Protein AF-A0A7R9VNP4-F1 (afdb_monomer)

Secondary structure (DSSP, 8-state):
-HHHHHHHHHHHHHTT-HHHHHHHT--HHHHHHHHHIIIIIHHHHHHHHHHHTT-TTHHHHHHHHHHHHHHHHHHHHHHHHHHHHHHHHHHHHHH---TTS-----STTHHHHHHHHHHHHHHHHHTS--EEEE------GGGTTGGGGG-PPPSEEEE-HHHHHHTSTTTTTTSPPPPPPPP---GGGGTT---EE-TTT--HHHHHS--GGGTT-EE--SSTTPPPHHHHHHHHHHHHHHHHHHHHHHHHHHHHTT--HHHHHHHHHHHHHHHHHHHHHHHHHHHHHHHHHHHHHHHHHHHHHHHHHHHHHTT--

Organism: NCBI:txid2749911

Foldseek 3Di:
DVVVLVVVVVVCVVQQNLVVCVQVVDQSLVSQVLVCCLQPVVLLVQLLVCLLVLPPPSVVRSVVSNVVSVVVVSVVSVVSVVVVVVVVLLVCLQPPPDPVDPHQDPDPCNVVSSVVSSVVVVVCVVLDWDKDFAADDDDDLVCPVVVVVPDDDTPDIDTDPSNVVCPPPVNVVPDDDDDDDDDDDPPVVSPVDLPECFSSSDHLCCLLVVDPVSVSHHQACDDPRHHDLVSLVSSLVVNVVVLVSQLSNVLSNCVSVVHDPVVSVVVSVVSVVVCVVSNVVSVVVNVVSVVVNVVRVVVVVVVVVVVVVVVVVVVVD

Structure (mmCIF, N/CA/C/O backbone):
data_AF-A0A7R9VNP4-F1
#
_entry.id   AF-A0A7R9VNP4-F1
#
loop_
_atom_site.group_PDB
_atom_site.id
_atom_site.type_symbol
_atom_site.label_atom_id
_atom_site.label_alt_id
_atom_site.label_comp_id
_atom_site.label_asym_id
_atom_site.label_entity_id
_atom_site.label_seq_id
_atom_site.pdbx_PDB_ins_code
_atom_site.Cartn_x
_atom_site.Cartn_y
_atom_site.Cartn_z
_atom_site.occupancy
_atom_site.B_iso_or_equiv
_atom_site.auth_seq_id
_atom_site.auth_comp_id
_atom_site.auth_asym_id
_atom_site.auth_atom_id
_atom_site.pdbx_PDB_model_num
ATOM 1 N N . SER A 1 1 ? 3.357 20.643 -14.796 1.00 71.12 1 SER A N 1
ATOM 2 C CA . SER A 1 1 ? 4.224 19.632 -14.153 1.00 71.12 1 SER A CA 1
ATOM 3 C C . SER A 1 1 ? 3.653 19.169 -12.819 1.00 71.12 1 SER A C 1
ATOM 5 O O . SER A 1 1 ? 3.454 17.974 -12.677 1.00 71.12 1 SER A O 1
ATOM 7 N N . GLY A 1 2 ? 3.301 20.069 -11.887 1.00 79.00 2 GLY A N 1
ATOM 8 C CA . GLY A 1 2 ? 2.788 19.691 -10.555 1.00 79.00 2 GLY A CA 1
ATOM 9 C C . GLY A 1 2 ? 1.613 18.701 -10.561 1.00 79.00 2 GLY A C 1
ATOM 10 O O . GLY A 1 2 ? 1.682 17.680 -9.891 1.00 79.00 2 GLY A O 1
ATOM 11 N N . MET A 1 3 ? 0.581 18.925 -11.387 1.00 86.38 3 MET A N 1
ATOM 12 C CA . MET A 1 3 ? -0.565 17.998 -11.466 1.00 86.38 3 MET A CA 1
ATOM 13 C C . MET A 1 3 ? -0.194 16.591 -11.962 1.00 86.38 3 MET A C 1
ATOM 15 O O . MET A 1 3 ? -0.759 15.614 -11.486 1.00 86.38 3 MET A O 1
ATOM 19 N N . ALA A 1 4 ? 0.776 16.471 -12.875 1.00 82.88 4 ALA A N 1
ATOM 20 C CA . ALA A 1 4 ? 1.245 15.167 -13.344 1.00 82.88 4 ALA A CA 1
ATOM 21 C C . ALA A 1 4 ? 1.994 14.420 -12.232 1.00 82.88 4 ALA A C 1
ATOM 23 O O . ALA A 1 4 ? 1.786 13.229 -12.047 1.00 82.88 4 ALA A O 1
ATOM 24 N N . MET A 1 5 ? 2.796 15.139 -11.442 1.00 90.44 5 MET A N 1
ATOM 25 C CA . MET A 1 5 ? 3.529 14.573 -10.310 1.00 90.44 5 MET A CA 1
ATOM 26 C C . MET A 1 5 ? 2.594 14.056 -9.212 1.00 90.44 5 MET A C 1
ATOM 28 O O . MET A 1 5 ? 2.803 12.964 -8.692 1.00 90.44 5 MET A O 1
ATOM 32 N N . VAL A 1 6 ? 1.534 14.810 -8.899 1.00 93.00 6 VAL A N 1
ATOM 33 C CA . VAL A 1 6 ? 0.485 14.365 -7.967 1.00 93.00 6 VAL A CA 1
ATOM 34 C C . VAL A 1 6 ? -0.241 13.136 -8.518 1.00 93.00 6 VAL A C 1
ATOM 36 O O . VAL A 1 6 ? -0.458 12.180 -7.780 1.00 93.00 6 VAL A O 1
ATOM 39 N N . GLY A 1 7 ? -0.562 13.117 -9.817 1.00 92.56 7 GLY A N 1
ATOM 40 C CA . GLY A 1 7 ? -1.159 11.949 -10.471 1.00 92.56 7 GLY A CA 1
ATOM 41 C C . GLY A 1 7 ? -0.287 10.695 -10.352 1.00 92.56 7 GLY A C 1
ATOM 42 O O . GLY A 1 7 ? -0.780 9.645 -9.948 1.00 92.56 7 GLY A O 1
ATOM 43 N N . SER A 1 8 ? 1.016 10.818 -10.620 1.00 90.31 8 SER A N 1
ATOM 44 C CA . SER A 1 8 ? 1.975 9.716 -10.470 1.00 90.31 8 SER A CA 1
ATOM 45 C C . SER A 1 8 ? 2.123 9.258 -9.020 1.00 90.31 8 SER A C 1
ATOM 47 O O . SER A 1 8 ? 2.206 8.061 -8.774 1.00 90.31 8 SER A O 1
ATOM 49 N N . PHE A 1 9 ? 2.114 10.183 -8.058 1.00 94.31 9 PHE A N 1
ATOM 50 C CA . PHE A 1 9 ? 2.162 9.858 -6.632 1.00 94.31 9 PHE A CA 1
ATOM 51 C C . PHE A 1 9 ? 0.947 9.038 -6.181 1.00 94.31 9 PHE A C 1
ATOM 53 O O . PHE A 1 9 ? 1.076 8.028 -5.487 1.00 94.31 9 PHE A O 1
ATOM 60 N N . VAL A 1 10 ? -0.243 9.464 -6.603 1.00 92.81 10 VAL A N 1
ATOM 61 C CA . VAL A 1 10 ? -1.498 8.773 -6.302 1.00 92.81 10 VAL A CA 1
ATOM 62 C C . VAL A 1 10 ? -1.525 7.394 -6.970 1.00 92.81 10 VAL A C 1
ATOM 64 O O . VAL A 1 10 ? -1.872 6.406 -6.323 1.00 92.81 10 VAL A O 1
ATOM 67 N N . ALA A 1 11 ? -1.096 7.305 -8.232 1.00 88.19 11 ALA A N 1
ATOM 68 C CA . ALA A 1 11 ? -0.971 6.032 -8.933 1.00 88.19 11 ALA A CA 1
ATOM 69 C C . ALA A 1 11 ? 0.021 5.093 -8.229 1.00 88.19 11 ALA A C 1
ATOM 71 O O . ALA A 1 11 ? -0.320 3.940 -7.983 1.00 88.19 11 ALA A O 1
ATOM 72 N N . ASP A 1 12 ? 1.207 5.570 -7.848 1.00 90.38 12 ASP A N 1
ATOM 73 C CA . ASP A 1 12 ? 2.205 4.771 -7.126 1.00 90.38 12 ASP A CA 1
ATOM 74 C C . ASP A 1 12 ? 1.656 4.258 -5.786 1.00 90.38 12 ASP A C 1
ATOM 76 O O . ASP A 1 12 ? 1.786 3.075 -5.470 1.00 90.38 12 ASP A O 1
ATOM 80 N N . THR A 1 13 ? 0.948 5.116 -5.048 1.00 90.31 13 THR A N 1
ATOM 81 C CA . THR A 1 13 ? 0.298 4.755 -3.780 1.00 90.31 13 THR A CA 1
ATOM 82 C C . THR A 1 13 ? -0.726 3.631 -3.964 1.00 90.31 13 THR A C 1
ATOM 84 O O . THR A 1 13 ? -0.688 2.643 -3.232 1.00 90.31 13 THR A O 1
ATOM 87 N N . TRP A 1 14 ? -1.581 3.701 -4.991 1.00 83.75 14 TRP A N 1
ATOM 88 C CA . TRP A 1 14 ? -2.550 2.631 -5.279 1.00 83.75 14 TRP A CA 1
ATOM 89 C C . TRP A 1 14 ? -1.911 1.310 -5.724 1.00 83.75 14 TRP A C 1
ATOM 91 O O . TRP A 1 14 ? -2.469 0.235 -5.481 1.00 83.75 14 TRP A O 1
ATOM 101 N N . HIS A 1 15 ? -0.734 1.364 -6.347 1.00 82.25 15 HIS A N 1
ATOM 102 C CA . HIS A 1 15 ? -0.023 0.176 -6.822 1.00 82.25 15 HIS A CA 1
ATOM 103 C C . HIS A 1 15 ? 0.971 -0.396 -5.796 1.00 82.25 15 HIS A C 1
ATOM 105 O O . HIS A 1 15 ? 1.731 -1.306 -6.128 1.00 82.25 15 HIS A O 1
ATOM 111 N N . GLY A 1 16 ? 0.920 0.055 -4.537 1.00 84.19 16 GLY A N 1
ATOM 112 C CA . GLY A 1 16 ? 1.747 -0.478 -3.452 1.00 84.19 16 GLY A CA 1
ATOM 113 C C . GLY A 1 16 ? 3.146 0.129 -3.393 1.00 84.19 16 GLY A C 1
ATOM 114 O O . GLY A 1 16 ? 4.097 -0.542 -2.997 1.00 84.19 16 GLY A O 1
ATOM 115 N N . HIS A 1 17 ? 3.297 1.391 -3.790 1.00 91.12 17 HIS A N 1
ATOM 116 C CA . HIS A 1 17 ? 4.537 2.152 -3.639 1.00 91.12 17 HIS A CA 1
ATOM 117 C C . HIS A 1 17 ? 5.739 1.541 -4.374 1.00 91.12 17 HIS A C 1
ATOM 119 O O . HIS A 1 17 ? 6.829 1.400 -3.807 1.00 91.12 17 HIS A O 1
ATOM 125 N N . ILE A 1 18 ? 5.535 1.130 -5.628 1.00 88.44 18 ILE A N 1
ATOM 126 C CA . ILE A 1 18 ? 6.558 0.477 -6.459 1.00 88.44 18 ILE A CA 1
ATOM 127 C C . ILE A 1 18 ? 7.804 1.362 -6.551 1.00 88.44 18 ILE A C 1
ATOM 129 O O . ILE A 1 18 ? 8.917 0.878 -6.345 1.00 88.44 18 ILE A O 1
ATOM 133 N N . PHE A 1 19 ? 7.616 2.663 -6.769 1.00 88.94 19 PHE A N 1
ATOM 134 C CA . PHE A 1 19 ? 8.709 3.620 -6.885 1.00 88.94 19 PHE A CA 1
ATOM 135 C C . PHE A 1 19 ? 9.571 3.681 -5.616 1.00 88.94 19 PHE A C 1
ATOM 137 O O . PHE A 1 19 ? 10.797 3.597 -5.691 1.00 88.94 19 PHE A O 1
ATOM 144 N N . LEU A 1 20 ? 8.948 3.762 -4.436 1.00 87.81 20 LEU A N 1
ATOM 145 C CA . LEU A 1 20 ? 9.676 3.812 -3.162 1.00 87.81 20 LEU A CA 1
ATOM 146 C C . LEU A 1 20 ? 10.445 2.522 -2.872 1.00 87.81 20 LEU A C 1
ATOM 148 O O . LEU A 1 20 ? 11.551 2.573 -2.330 1.00 87.81 20 LEU A O 1
ATOM 152 N N . ARG A 1 21 ? 9.883 1.369 -3.253 1.00 90.25 21 ARG A N 1
ATOM 153 C CA . ARG A 1 21 ? 10.567 0.073 -3.136 1.00 90.25 21 ARG A CA 1
ATOM 154 C C . ARG A 1 21 ? 11.825 0.044 -4.004 1.00 90.25 21 ARG A C 1
ATOM 156 O O . ARG A 1 21 ? 12.873 -0.375 -3.516 1.00 90.25 21 ARG A O 1
ATOM 163 N N . THR A 1 22 ? 11.738 0.533 -5.242 1.00 87.56 22 THR A N 1
ATOM 164 C CA . THR A 1 22 ? 12.883 0.612 -6.160 1.00 87.56 22 THR A CA 1
ATOM 165 C C . THR A 1 22 ? 13.938 1.609 -5.680 1.00 87.56 22 THR A C 1
ATOM 167 O O . THR A 1 22 ? 15.121 1.287 -5.720 1.00 87.56 22 THR A O 1
ATOM 170 N N . PHE A 1 23 ? 13.532 2.780 -5.174 1.00 87.94 23 PHE A N 1
ATOM 171 C CA . PHE A 1 23 ? 14.469 3.809 -4.708 1.00 87.94 23 PHE A CA 1
ATOM 172 C C . PHE A 1 23 ? 15.254 3.384 -3.465 1.00 87.94 23 PHE A C 1
ATOM 174 O O . PHE A 1 23 ? 16.478 3.473 -3.435 1.00 87.94 23 PHE A O 1
ATOM 181 N N . GLY A 1 24 ? 14.550 2.930 -2.426 1.00 87.06 24 GLY A N 1
ATOM 182 C CA . GLY A 1 24 ? 15.182 2.589 -1.152 1.00 87.06 24 GLY A CA 1
ATOM 183 C C . GLY A 1 24 ? 15.828 1.204 -1.132 1.00 87.06 24 GLY A C 1
ATOM 184 O O . GLY A 1 24 ? 16.507 0.873 -0.161 1.00 87.06 24 GLY A O 1
ATOM 185 N N . ASN A 1 25 ? 15.572 0.369 -2.148 1.00 91.75 25 ASN A N 1
ATOM 186 C CA . ASN A 1 25 ? 15.767 -1.082 -2.078 1.00 91.75 25 ASN A CA 1
ATOM 187 C C . ASN A 1 25 ? 15.150 -1.672 -0.790 1.00 91.75 25 ASN A C 1
ATOM 189 O O . ASN A 1 25 ? 15.697 -2.566 -0.139 1.00 91.75 25 ASN A O 1
ATOM 193 N N . TRP A 1 26 ? 14.026 -1.094 -0.356 1.00 92.62 26 TRP A N 1
ATOM 194 C CA . TRP A 1 26 ? 13.355 -1.486 0.875 1.00 92.62 26 TRP A CA 1
ATOM 195 C C . TRP A 1 26 ? 12.494 -2.714 0.627 1.00 92.62 26 TRP A C 1
ATOM 197 O O . TRP A 1 26 ? 11.867 -2.863 -0.422 1.00 92.62 26 TRP A O 1
ATOM 207 N N . SER A 1 27 ? 12.420 -3.593 1.629 1.00 92.94 27 SER A N 1
ATOM 208 C CA . SER A 1 27 ? 11.503 -4.726 1.543 1.00 92.94 27 SER A CA 1
ATOM 209 C C . SER A 1 27 ? 10.057 -4.219 1.393 1.00 92.94 27 SER A C 1
ATOM 211 O O . SER A 1 27 ? 9.685 -3.277 2.100 1.00 92.94 27 SER A O 1
ATOM 213 N N . PRO A 1 28 ? 9.213 -4.864 0.563 1.00 91.69 28 PRO A N 1
ATOM 214 C CA . PRO A 1 28 ? 7.810 -4.480 0.382 1.00 91.69 28 PRO A CA 1
ATOM 215 C C . PRO A 1 28 ? 7.047 -4.311 1.699 1.00 91.69 28 PRO A C 1
ATOM 217 O O . PRO A 1 28 ? 6.218 -3.424 1.838 1.00 91.69 28 PRO A O 1
ATOM 220 N N . ILE A 1 29 ? 7.370 -5.146 2.690 1.00 94.12 29 ILE A N 1
ATOM 221 C CA . ILE A 1 29 ? 6.767 -5.113 4.024 1.00 94.12 29 ILE A CA 1
ATOM 222 C C . ILE A 1 29 ? 7.047 -3.774 4.715 1.00 94.12 29 ILE A C 1
ATOM 224 O O . ILE A 1 29 ? 6.121 -3.155 5.228 1.00 94.12 29 ILE A O 1
ATOM 228 N N . ILE A 1 30 ? 8.305 -3.321 4.722 1.00 94.88 30 ILE A N 1
ATOM 229 C CA . ILE A 1 30 ? 8.701 -2.072 5.389 1.00 94.88 30 ILE A CA 1
ATOM 230 C C . ILE A 1 30 ? 8.005 -0.882 4.731 1.00 94.88 30 ILE A C 1
ATOM 232 O O . ILE A 1 30 ? 7.419 -0.068 5.439 1.00 94.88 30 ILE A O 1
ATOM 236 N N . THR A 1 31 ? 8.023 -0.808 3.398 1.00 94.31 31 THR A N 1
ATOM 237 C CA . THR A 1 31 ? 7.395 0.298 2.663 1.00 94.31 31 THR A CA 1
ATOM 238 C C . THR A 1 31 ? 5.903 0.391 2.974 1.00 94.31 31 THR A C 1
ATOM 240 O O . THR A 1 31 ? 5.417 1.465 3.307 1.00 94.31 31 THR A O 1
ATOM 243 N N . GLU A 1 32 ? 5.191 -0.737 2.962 1.00 93.25 32 GLU A N 1
ATOM 244 C CA . GLU A 1 32 ? 3.759 -0.770 3.271 1.00 93.25 32 GLU A CA 1
ATOM 245 C C . GLU A 1 32 ? 3.455 -0.381 4.724 1.00 93.25 32 GLU A C 1
ATOM 247 O O . GLU A 1 32 ? 2.485 0.332 4.973 1.00 93.25 32 GLU A O 1
ATOM 252 N N . TRP A 1 33 ? 4.278 -0.798 5.695 1.00 95.56 33 TRP A N 1
ATOM 253 C CA . TRP A 1 33 ? 4.108 -0.370 7.090 1.00 95.56 33 TRP A CA 1
ATOM 254 C C . TRP A 1 33 ? 4.378 1.116 7.282 1.00 95.56 33 TRP A C 1
ATOM 256 O O . TRP A 1 33 ? 3.644 1.760 8.026 1.00 95.56 33 TRP A O 1
ATOM 266 N N . ILE A 1 34 ? 5.398 1.666 6.620 1.00 95.25 34 ILE A N 1
ATOM 267 C CA . ILE A 1 34 ? 5.667 3.107 6.652 1.00 95.25 34 ILE A CA 1
ATOM 268 C C . ILE A 1 34 ? 4.464 3.856 6.079 1.00 95.25 34 ILE A C 1
ATOM 270 O O . ILE A 1 34 ? 3.950 4.752 6.744 1.00 95.25 34 ILE A O 1
ATOM 274 N N . SER A 1 35 ? 3.958 3.452 4.913 1.00 93.94 35 SER A N 1
ATOM 275 C CA . SER A 1 35 ? 2.772 4.068 4.311 1.00 93.94 35 SER A CA 1
ATOM 276 C C . SER A 1 35 ? 1.538 3.946 5.204 1.00 93.94 35 SER A C 1
ATOM 278 O O . SER A 1 35 ? 0.844 4.935 5.430 1.00 93.94 35 SER A O 1
ATOM 280 N N . PHE A 1 36 ? 1.289 2.768 5.787 1.00 94.56 36 PHE A N 1
ATOM 281 C CA . PHE A 1 36 ? 0.199 2.565 6.744 1.00 94.56 36 PHE A CA 1
ATOM 282 C C . PHE A 1 36 ? 0.327 3.498 7.955 1.00 94.56 36 PHE A C 1
ATOM 284 O O . PHE A 1 36 ? -0.647 4.143 8.346 1.00 94.56 36 PHE A O 1
ATOM 291 N N . LEU A 1 37 ? 1.520 3.597 8.545 1.00 95.56 37 LEU A N 1
ATOM 292 C CA . LEU A 1 37 ? 1.771 4.460 9.698 1.00 95.56 37 LEU A CA 1
ATOM 293 C C . LEU A 1 37 ? 1.597 5.937 9.346 1.00 95.56 37 LEU A C 1
ATOM 295 O O . LEU A 1 37 ? 0.961 6.659 10.105 1.00 95.56 37 LEU A O 1
ATOM 299 N N . VAL A 1 38 ? 2.120 6.382 8.207 1.00 95.94 38 VAL A N 1
ATOM 300 C CA . VAL A 1 38 ? 2.047 7.783 7.776 1.00 95.94 38 VAL A CA 1
ATOM 301 C C . VAL A 1 38 ? 0.613 8.177 7.424 1.00 95.94 38 VAL A C 1
ATOM 303 O O . VAL A 1 38 ? 0.136 9.197 7.912 1.00 95.94 38 VAL A O 1
ATOM 306 N N . TYR A 1 39 ? -0.096 7.376 6.625 1.00 94.56 39 TYR A N 1
ATOM 307 C CA . TYR A 1 39 ? -1.422 7.750 6.122 1.00 94.56 39 TYR A CA 1
ATOM 308 C C . TYR A 1 39 ? -2.565 7.486 7.096 1.00 94.56 39 TYR A C 1
ATOM 310 O O . TYR A 1 39 ? -3.570 8.195 7.060 1.00 94.56 39 TYR A O 1
ATOM 318 N N . ILE A 1 40 ? -2.446 6.453 7.932 1.00 94.75 40 ILE A N 1
ATOM 319 C CA . ILE A 1 40 ? -3.547 5.977 8.778 1.00 94.75 40 ILE A CA 1
ATOM 320 C C . ILE A 1 40 ? -3.130 5.963 10.248 1.00 94.75 40 ILE A C 1
ATOM 322 O O . ILE A 1 40 ? -3.832 6.522 11.085 1.00 94.75 40 ILE A O 1
ATOM 326 N N . GLY A 1 41 ? -1.985 5.359 10.573 1.00 95.62 41 GLY A N 1
ATOM 327 C CA . GLY A 1 41 ? -1.554 5.136 11.954 1.00 95.62 41 GLY A CA 1
ATOM 328 C C . GLY A 1 41 ? -1.401 6.421 12.770 1.00 95.62 41 GLY A C 1
ATOM 329 O O . GLY A 1 41 ? -2.097 6.592 13.768 1.00 95.62 41 GLY A O 1
ATOM 330 N N . ILE A 1 42 ? -0.516 7.327 12.348 1.00 97.38 42 ILE A N 1
ATOM 331 C CA . ILE A 1 42 ? -0.230 8.594 13.037 1.00 97.38 42 ILE A CA 1
ATOM 332 C C . ILE A 1 42 ? -1.501 9.454 13.138 1.00 97.38 42 ILE A C 1
ATOM 334 O O . ILE A 1 42 ? -1.843 9.840 14.255 1.00 97.38 42 ILE A O 1
ATOM 338 N N . PRO A 1 43 ? -2.260 9.705 12.052 1.00 97.81 43 PRO A N 1
ATOM 339 C CA . PRO A 1 43 ? -3.477 10.510 12.136 1.00 97.81 43 PRO A CA 1
ATOM 340 C C . PRO A 1 43 ? -4.549 9.920 13.057 1.00 97.81 43 PRO A C 1
ATOM 342 O O . PRO A 1 43 ? -5.142 10.657 13.847 1.00 97.81 43 PRO A O 1
ATOM 345 N N . LEU A 1 44 ? -4.772 8.599 13.018 1.00 97.19 44 LEU A N 1
ATOM 346 C CA . LEU A 1 44 ? -5.727 7.946 13.919 1.00 97.19 44 LEU A CA 1
ATOM 347 C C . LEU A 1 44 ? -5.256 7.965 15.374 1.00 97.19 44 LEU A C 1
ATOM 349 O O . LEU A 1 44 ? -6.073 8.177 16.265 1.00 97.19 44 LEU A O 1
ATOM 353 N N . LEU A 1 45 ? -3.963 7.775 15.639 1.00 97.56 45 LEU A N 1
ATOM 354 C CA . LEU A 1 45 ? -3.425 7.879 16.997 1.00 97.56 45 LEU A CA 1
ATOM 355 C C . LEU A 1 45 ? -3.577 9.299 17.546 1.00 97.56 45 LEU A C 1
ATOM 357 O O . LEU A 1 45 ? -4.029 9.460 18.679 1.00 97.56 45 LEU A O 1
ATOM 361 N N . THR A 1 46 ? -3.283 10.323 16.744 1.00 98.06 46 THR A N 1
ATOM 362 C CA . THR A 1 46 ? -3.523 11.721 17.123 1.00 98.06 46 THR A CA 1
ATOM 363 C C . THR A 1 46 ? -5.004 11.974 17.399 1.00 98.06 46 THR A C 1
ATOM 365 O O . THR A 1 46 ? -5.336 12.590 18.413 1.00 98.06 46 THR A O 1
ATOM 368 N N . MET A 1 47 ? -5.907 11.441 16.572 1.00 98.19 47 MET A N 1
ATOM 369 C CA . MET A 1 47 ? -7.351 11.513 16.815 1.00 98.19 47 MET A CA 1
ATOM 370 C C . MET A 1 47 ? -7.746 10.862 18.146 1.00 98.19 47 MET A C 1
ATOM 372 O O . MET A 1 47 ? -8.462 11.462 18.941 1.00 98.19 47 MET A O 1
ATOM 376 N N . VAL A 1 48 ? -7.241 9.664 18.438 1.00 98.31 48 VAL A N 1
ATOM 377 C CA . VAL A 1 48 ? -7.516 8.966 19.703 1.00 98.31 48 VAL A CA 1
ATOM 378 C C . VAL A 1 48 ? -7.008 9.765 20.906 1.00 98.31 48 VAL A C 1
ATOM 380 O O . VAL A 1 48 ? -7.744 9.950 21.875 1.00 98.31 48 VAL A O 1
ATOM 383 N N . ILE A 1 49 ? -5.772 10.268 20.845 1.00 98.31 49 ILE A N 1
ATOM 384 C CA . ILE A 1 49 ? -5.162 11.054 21.927 1.00 98.31 49 ILE A CA 1
ATOM 385 C C . ILE A 1 49 ? -5.956 12.343 22.170 1.00 98.31 49 ILE A C 1
ATOM 387 O O . ILE A 1 49 ? -6.277 12.662 23.313 1.00 98.31 49 ILE A O 1
ATOM 391 N N . THR A 1 50 ? -6.308 13.068 21.107 1.00 98.31 50 THR A N 1
ATOM 392 C CA . THR A 1 50 ? -7.061 14.330 21.210 1.00 98.31 50 THR A CA 1
ATOM 393 C C . THR A 1 50 ? -8.485 14.131 21.731 1.00 98.31 50 THR A C 1
ATOM 395 O O . THR A 1 50 ? -8.949 14.946 22.533 1.00 98.31 50 THR A O 1
ATOM 398 N N . LEU A 1 51 ? -9.151 13.035 21.346 1.00 98.31 51 LEU A N 1
ATOM 399 C CA . LEU A 1 51 ? -10.459 12.647 21.879 1.00 98.31 51 LEU A CA 1
ATOM 400 C C . LEU A 1 51 ? -10.387 12.348 23.382 1.00 98.31 51 LEU A C 1
ATOM 402 O O . LEU A 1 51 ? -11.175 12.897 24.152 1.00 98.31 51 LEU A O 1
ATOM 406 N N . PHE A 1 52 ? -9.413 11.548 23.830 1.00 98.00 52 PHE A N 1
ATOM 407 C CA . PHE A 1 52 ? -9.235 11.269 25.262 1.00 98.00 52 PHE A CA 1
ATOM 408 C C . PHE A 1 52 ? -8.824 12.504 26.070 1.00 98.00 52 PHE A C 1
ATOM 410 O O . PHE A 1 52 ? -9.229 12.642 27.222 1.00 98.00 52 PHE A O 1
ATOM 417 N N . ALA A 1 53 ? -8.079 13.428 25.462 1.00 98.06 53 ALA A N 1
ATOM 418 C CA . ALA A 1 53 ? -7.725 14.710 26.063 1.00 98.06 53 ALA A CA 1
ATOM 419 C C . ALA A 1 53 ? -8.897 15.713 26.117 1.00 98.06 53 ALA A C 1
ATOM 421 O O . ALA A 1 53 ? -8.707 16.832 26.589 1.00 98.06 53 ALA A O 1
ATOM 422 N N . LYS A 1 54 ? -10.095 15.337 25.636 1.00 97.81 54 LYS A N 1
ATOM 423 C CA . LYS A 1 54 ? -11.291 16.195 25.582 1.00 97.81 54 LYS A CA 1
ATOM 424 C C . LYS A 1 54 ? -11.061 17.530 24.860 1.00 97.81 54 LYS A C 1
ATOM 426 O O . LYS A 1 54 ? -11.659 18.547 25.203 1.00 97.81 54 LYS A O 1
ATOM 431 N N . ILE A 1 55 ? -10.209 17.540 23.833 1.00 98.00 55 ILE A N 1
ATOM 432 C CA . ILE A 1 55 ? -9.962 18.748 23.037 1.00 98.00 55 ILE A CA 1
ATOM 433 C C . ILE A 1 55 ? -11.205 19.020 22.166 1.00 98.00 55 ILE A C 1
ATOM 435 O O . ILE A 1 55 ? -11.652 18.110 21.465 1.00 98.00 55 ILE A O 1
ATOM 439 N N . PRO A 1 56 ? -11.785 20.237 22.169 1.00 97.69 56 PRO A N 1
ATOM 440 C CA . PRO A 1 56 ? -13.002 20.530 21.404 1.00 97.69 56 PRO A CA 1
ATOM 441 C C . PRO A 1 56 ? -12.771 20.469 19.885 1.00 97.69 56 PRO A C 1
ATOM 443 O O . PRO A 1 56 ? -13.621 19.985 19.144 1.00 97.69 56 PRO A O 1
ATOM 446 N N . ASN A 1 57 ? -11.580 20.867 19.430 1.00 97.56 57 ASN A N 1
ATOM 447 C CA . ASN A 1 57 ? -11.197 20.916 18.014 1.00 97.56 57 ASN A CA 1
ATOM 448 C C . ASN A 1 57 ? -10.364 19.688 17.593 1.00 97.56 57 ASN A C 1
ATOM 450 O O . ASN A 1 57 ? -9.424 19.796 16.805 1.00 97.56 57 ASN A O 1
ATOM 454 N N . TRP A 1 58 ? -10.666 18.506 18.145 1.00 97.75 58 TRP A N 1
ATOM 455 C CA . TRP A 1 58 ? -9.924 17.266 17.862 1.00 97.75 58 TRP A CA 1
ATOM 456 C C . TRP A 1 58 ? -9.886 16.926 16.362 1.00 97.75 58 TRP A C 1
ATOM 458 O O . TRP A 1 58 ? -8.872 16.439 15.858 1.00 97.75 58 TRP A O 1
ATOM 468 N N . TRP A 1 59 ? -10.973 17.207 15.637 1.00 97.50 59 TRP A N 1
ATOM 469 C CA . TRP A 1 59 ? -11.110 16.904 14.212 1.00 97.50 59 TRP A CA 1
ATOM 470 C C . TRP A 1 59 ? -10.166 17.761 13.366 1.00 97.50 59 TRP A C 1
ATOM 472 O O . TRP A 1 59 ? -9.519 17.241 12.461 1.00 97.50 59 TRP A O 1
ATOM 482 N N . GLU A 1 60 ? -10.025 19.044 13.703 1.00 98.19 60 GLU A N 1
ATOM 483 C CA . GLU A 1 60 ? -9.136 19.982 13.018 1.00 98.19 60 GLU A CA 1
ATOM 484 C C . GLU A 1 60 ? -7.676 19.552 13.188 1.00 98.19 60 GLU A C 1
ATOM 486 O O . GLU A 1 60 ? -6.952 19.426 12.202 1.00 98.19 60 GLU A O 1
ATOM 491 N N . LEU A 1 61 ? -7.261 19.225 14.420 1.00 97.69 61 LEU A N 1
ATOM 492 C CA . LEU A 1 61 ? -5.891 18.779 14.689 1.00 97.69 61 LEU A CA 1
ATOM 493 C C . LEU A 1 61 ? -5.569 17.443 14.003 1.00 97.69 61 LEU A C 1
ATOM 495 O O . LEU A 1 61 ? -4.463 17.250 13.489 1.00 97.69 61 LEU A O 1
ATOM 499 N N . SER A 1 62 ? -6.539 16.528 13.968 1.00 96.75 62 SER A N 1
ATOM 500 C CA . SER A 1 62 ? -6.393 15.227 13.305 1.00 96.75 62 SER A CA 1
ATOM 501 C C . SER A 1 62 ? -6.285 15.378 11.787 1.00 96.75 62 SER A C 1
ATOM 503 O O . SER A 1 62 ? -5.393 14.785 11.180 1.00 96.75 62 SER A O 1
ATOM 505 N N . LEU A 1 63 ? -7.130 16.218 11.175 1.00 97.62 63 LEU A N 1
ATOM 506 C CA . LEU A 1 63 ? -7.063 16.534 9.744 1.00 97.62 63 LEU A CA 1
ATOM 507 C C . LEU A 1 63 ? -5.768 17.259 9.380 1.00 97.62 63 LEU A C 1
ATOM 509 O O . LEU A 1 63 ? -5.155 16.925 8.368 1.00 97.62 63 LEU A O 1
ATOM 513 N N . LEU A 1 64 ? -5.320 18.206 10.208 1.00 98.25 64 LEU A N 1
ATOM 514 C CA . LEU A 1 64 ? -4.058 18.914 9.994 1.00 98.25 64 LEU A CA 1
ATOM 515 C C . LEU A 1 64 ? -2.871 17.946 10.056 1.00 98.25 64 LEU A C 1
ATOM 517 O O . LEU A 1 64 ? -1.978 18.011 9.216 1.00 98.25 64 LEU A O 1
ATOM 521 N N . THR A 1 65 ? -2.888 17.008 11.007 1.00 98.06 65 THR A N 1
ATOM 522 C CA . THR A 1 65 ? -1.860 15.963 11.132 1.00 98.06 65 THR A CA 1
ATOM 523 C C . THR A 1 65 ? -1.879 15.011 9.934 1.00 98.06 65 THR A C 1
ATOM 525 O O . THR A 1 65 ? -0.825 14.689 9.383 1.00 98.06 65 THR A O 1
ATOM 528 N N . TRP A 1 66 ? -3.063 14.586 9.486 1.00 97.88 66 TRP A N 1
ATOM 529 C CA . TRP A 1 66 ? -3.226 13.778 8.274 1.00 97.88 66 TRP A CA 1
ATOM 530 C C . TRP A 1 66 ? -2.693 14.496 7.029 1.00 97.88 66 TRP A C 1
ATOM 532 O O . TRP A 1 66 ? -1.901 13.943 6.268 1.00 97.88 66 TRP A O 1
ATOM 542 N N . PHE A 1 67 ? -3.051 15.766 6.853 1.00 98.00 67 PHE A N 1
ATOM 543 C CA . PHE A 1 67 ? -2.564 16.563 5.734 1.00 98.00 67 PHE A CA 1
ATOM 544 C C . PHE A 1 67 ? -1.043 16.756 5.792 1.00 98.00 67 PHE A C 1
ATOM 546 O O . PHE A 1 67 ? -0.362 16.571 4.786 1.00 98.00 67 PHE A O 1
ATOM 553 N N . ALA A 1 68 ? -0.491 17.069 6.969 1.00 98.12 68 ALA A N 1
ATOM 554 C CA . ALA A 1 68 ? 0.945 17.251 7.157 1.00 98.12 68 ALA A CA 1
ATOM 555 C C . ALA A 1 68 ? 1.737 15.965 6.871 1.00 98.12 68 ALA A C 1
ATOM 557 O O . ALA A 1 68 ? 2.758 16.014 6.188 1.00 98.12 68 ALA A O 1
ATOM 558 N N . THR A 1 69 ? 1.258 14.811 7.341 1.00 97.69 69 THR A N 1
ATOM 559 C CA . THR A 1 69 ? 1.901 13.509 7.086 1.00 97.69 69 THR A CA 1
ATOM 560 C C . THR A 1 69 ? 1.895 13.151 5.598 1.00 97.69 69 THR A C 1
ATOM 562 O O . THR A 1 69 ? 2.940 12.770 5.066 1.00 97.69 69 THR A O 1
ATOM 565 N N . ILE A 1 70 ? 0.776 13.364 4.893 1.00 96.19 70 ILE A N 1
ATOM 566 C CA . ILE A 1 70 ? 0.712 13.196 3.431 1.00 96.19 70 ILE A CA 1
ATOM 567 C C . ILE A 1 70 ? 1.646 14.173 2.720 1.00 96.19 70 ILE A C 1
ATOM 569 O O . ILE A 1 70 ? 2.362 13.763 1.810 1.00 96.19 70 ILE A O 1
ATOM 573 N N . LEU A 1 71 ? 1.668 15.446 3.122 1.00 96.88 71 LEU A N 1
ATOM 574 C CA . LEU A 1 71 ? 2.497 16.469 2.486 1.00 96.88 71 LEU A CA 1
ATOM 575 C C . LEU A 1 71 ? 3.992 16.167 2.640 1.00 96.88 71 LEU A C 1
ATOM 577 O O . LEU A 1 71 ? 4.737 16.298 1.672 1.00 96.88 71 LEU A O 1
ATOM 581 N N . ILE A 1 72 ? 4.428 15.726 3.825 1.00 96.81 72 ILE A N 1
ATOM 582 C CA . ILE A 1 72 ? 5.814 15.303 4.074 1.00 96.81 72 ILE A CA 1
ATOM 583 C C . ILE A 1 72 ? 6.172 14.120 3.172 1.00 96.81 72 ILE A C 1
ATOM 585 O O . ILE A 1 72 ? 7.218 14.125 2.522 1.00 96.81 72 ILE A O 1
ATOM 589 N N . PHE A 1 73 ? 5.291 13.124 3.092 1.00 95.62 73 PHE A N 1
ATOM 590 C CA . PHE A 1 73 ? 5.522 11.938 2.275 1.00 95.62 73 PHE A CA 1
ATOM 591 C C . PHE A 1 73 ? 5.519 12.252 0.772 1.00 95.62 73 PHE A C 1
ATOM 593 O O . PHE A 1 73 ? 6.376 11.764 0.038 1.00 95.62 73 PHE A O 1
ATOM 600 N N . PHE A 1 74 ? 4.617 13.126 0.315 1.00 96.31 74 PHE A N 1
ATOM 601 C CA . PHE A 1 74 ? 4.605 13.646 -1.051 1.00 96.31 74 PHE A CA 1
ATOM 602 C C . PHE A 1 74 ? 5.868 14.457 -1.355 1.00 96.31 74 PHE A C 1
ATOM 604 O O . PHE A 1 74 ? 6.449 14.291 -2.421 1.00 96.31 74 PHE A O 1
ATOM 611 N N . GLY A 1 75 ? 6.329 15.296 -0.423 1.00 96.50 75 GLY A N 1
ATOM 612 C CA . GLY A 1 75 ? 7.574 16.051 -0.562 1.00 96.50 75 GLY A CA 1
ATOM 613 C C . GLY A 1 75 ? 8.792 15.137 -0.697 1.00 96.50 75 GLY A C 1
ATOM 614 O O . GLY A 1 75 ? 9.631 15.363 -1.567 1.00 96.50 75 GLY A O 1
ATOM 615 N N . PHE A 1 76 ? 8.851 14.066 0.100 1.00 95.25 76 PHE A N 1
ATOM 616 C CA . PHE A 1 76 ? 9.882 13.035 -0.018 1.00 95.25 76 PHE A CA 1
ATOM 617 C C . PHE A 1 76 ? 9.821 12.325 -1.377 1.00 95.25 76 PHE A C 1
ATOM 619 O O . PHE A 1 76 ? 10.821 12.289 -2.092 1.00 95.25 76 PHE A O 1
ATOM 626 N N . PHE A 1 77 ? 8.641 11.840 -1.778 1.00 94.12 77 PHE A N 1
ATOM 627 C CA . PHE A 1 77 ? 8.426 11.242 -3.098 1.00 94.12 77 PHE A CA 1
ATOM 628 C C . PHE A 1 77 ? 8.862 12.190 -4.223 1.00 94.12 77 PHE A C 1
ATOM 630 O O . PHE A 1 77 ? 9.578 11.790 -5.139 1.00 94.12 77 PHE A O 1
ATOM 637 N N . ALA A 1 78 ? 8.482 13.464 -4.129 1.00 95.00 78 ALA A N 1
ATOM 638 C CA . ALA A 1 78 ? 8.807 14.467 -5.124 1.00 95.00 78 ALA A CA 1
ATOM 639 C C . ALA A 1 78 ? 10.314 14.725 -5.222 1.00 95.00 78 ALA A C 1
ATOM 641 O O . ALA A 1 78 ? 10.851 14.802 -6.327 1.00 95.00 78 ALA A O 1
ATOM 642 N N . ALA A 1 79 ? 11.005 14.804 -4.084 1.00 94.81 79 ALA A N 1
ATOM 643 C CA . ALA A 1 79 ? 12.456 14.930 -4.043 1.00 94.81 79 ALA A CA 1
ATOM 644 C C . ALA A 1 79 ? 13.148 13.721 -4.694 1.00 94.81 79 ALA A C 1
ATOM 646 O O . ALA A 1 79 ? 14.071 13.907 -5.484 1.00 94.81 79 ALA A O 1
ATOM 647 N N . CYS A 1 80 ? 12.673 12.500 -4.430 1.00 92.38 80 CYS A N 1
ATOM 648 C CA . CYS A 1 80 ? 13.192 11.281 -5.050 1.00 92.38 80 CYS A CA 1
ATOM 649 C C . CYS A 1 80 ? 12.975 11.257 -6.571 1.00 92.38 80 CYS A C 1
ATOM 651 O O . CYS A 1 80 ? 13.898 10.920 -7.311 1.00 92.38 80 CYS A O 1
ATOM 653 N N . VAL A 1 81 ? 11.780 11.624 -7.049 1.00 89.06 81 VAL A N 1
ATOM 654 C CA . VAL A 1 81 ? 11.486 11.695 -8.493 1.00 89.06 81 VAL A CA 1
ATOM 655 C C . VAL A 1 81 ? 12.368 12.742 -9.165 1.00 89.06 81 VAL A C 1
ATOM 657 O O . VAL A 1 81 ? 13.001 12.443 -10.170 1.00 89.06 81 VAL A O 1
ATOM 660 N N . LEU A 1 82 ? 12.481 13.941 -8.583 1.00 90.31 82 LEU A N 1
ATOM 661 C CA . LEU A 1 82 ? 13.354 14.990 -9.114 1.00 90.31 82 LEU A CA 1
ATOM 662 C C . LEU A 1 82 ? 14.820 14.555 -9.136 1.00 90.31 82 LEU A C 1
ATOM 664 O O . LEU A 1 82 ? 15.517 14.833 -10.107 1.00 90.31 82 LEU A O 1
ATOM 668 N N . PHE A 1 83 ? 15.282 13.864 -8.093 1.00 91.12 83 PHE A N 1
ATOM 669 C CA . PHE A 1 83 ? 16.631 13.315 -8.050 1.00 91.12 83 PHE A CA 1
ATOM 670 C C . PHE A 1 83 ? 16.862 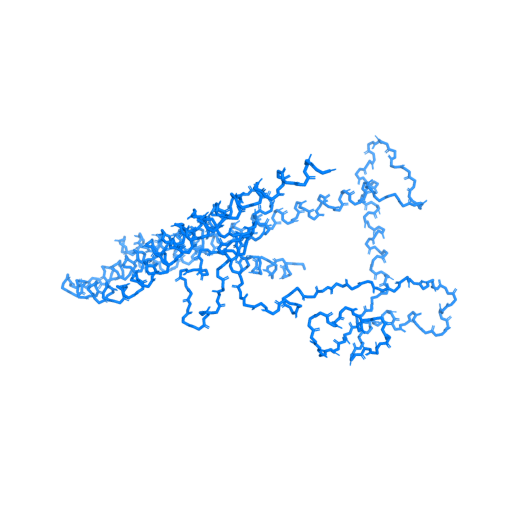12.333 -9.204 1.00 91.12 83 PHE A C 1
ATOM 672 O O . PHE A 1 83 ? 17.826 12.503 -9.944 1.00 91.12 83 PHE A O 1
ATOM 679 N N . TYR A 1 84 ? 15.958 11.371 -9.420 1.00 86.75 84 TYR A N 1
ATOM 680 C CA . TYR A 1 84 ? 16.077 10.424 -10.531 1.00 86.75 84 TYR A CA 1
ATOM 681 C C . TYR A 1 84 ? 15.981 11.077 -11.899 1.00 86.75 84 TYR A C 1
ATOM 683 O O . TYR A 1 84 ? 16.795 10.755 -12.756 1.00 86.75 84 TYR A O 1
ATOM 691 N N . ASP A 1 85 ? 15.032 11.985 -12.111 1.00 81.50 85 ASP A N 1
ATOM 692 C CA . ASP A 1 85 ? 14.880 12.667 -13.395 1.00 81.50 85 ASP A CA 1
ATOM 693 C C . ASP A 1 85 ? 16.145 13.468 -13.725 1.00 81.50 85 ASP A C 1
ATOM 695 O O . ASP A 1 85 ? 16.652 13.401 -14.845 1.00 81.50 85 ASP A O 1
ATOM 699 N N . VAL A 1 86 ? 16.707 14.178 -12.739 1.00 84.50 86 VAL A N 1
ATOM 700 C CA . VAL A 1 86 ? 17.962 14.924 -12.905 1.00 84.50 86 VAL A CA 1
ATOM 701 C C . VAL A 1 86 ? 19.135 13.974 -13.137 1.00 84.50 86 VAL A C 1
ATOM 703 O O . VAL A 1 86 ? 19.901 14.193 -14.074 1.00 84.50 86 VAL A O 1
ATOM 706 N N . SER A 1 87 ? 19.273 12.907 -12.348 1.00 83.31 87 SER A N 1
ATOM 707 C CA . SER A 1 87 ? 20.338 11.911 -12.519 1.00 83.31 87 SER A CA 1
ATOM 708 C C . SER A 1 87 ? 20.251 11.187 -13.862 1.00 83.31 87 SER A C 1
ATOM 710 O O . SER A 1 87 ? 21.276 11.010 -14.511 1.00 83.31 87 SER A O 1
ATOM 712 N N . ALA A 1 88 ? 19.053 10.816 -14.315 1.00 73.62 88 ALA A N 1
ATOM 713 C CA . ALA A 1 88 ? 18.822 10.174 -15.605 1.00 73.62 88 ALA A CA 1
ATOM 714 C C . ALA A 1 88 ? 19.116 11.132 -16.761 1.00 73.62 88 ALA A C 1
ATOM 716 O O . ALA A 1 88 ? 19.765 10.736 -17.726 1.00 73.62 88 ALA A O 1
ATOM 717 N N . CYS A 1 89 ? 18.715 12.404 -16.650 1.00 75.06 89 CYS A N 1
ATOM 718 C CA . CYS A 1 89 ? 19.090 13.422 -17.628 1.00 75.06 89 CYS A CA 1
ATOM 719 C C . CYS A 1 89 ? 20.610 13.607 -17.677 1.00 75.06 89 CYS A C 1
ATOM 721 O O . CYS A 1 89 ? 21.178 13.611 -18.762 1.00 75.06 89 CYS A O 1
ATOM 723 N N . LEU A 1 90 ? 21.283 13.724 -16.528 1.00 77.31 90 LEU A N 1
ATOM 724 C CA . LEU A 1 90 ? 22.743 13.855 -16.476 1.00 77.31 90 LEU A CA 1
ATOM 725 C C . LEU A 1 90 ? 23.437 12.633 -17.083 1.00 77.31 90 LEU A C 1
ATOM 727 O O . LEU A 1 90 ? 24.326 12.798 -17.914 1.00 77.31 90 LEU A O 1
ATOM 731 N N . TYR A 1 91 ? 22.978 11.430 -16.735 1.00 76.12 91 TYR A N 1
ATOM 732 C CA . TYR A 1 91 ? 23.481 10.176 -17.286 1.00 76.12 91 TYR A CA 1
ATOM 733 C C . TYR A 1 91 ? 23.274 10.093 -18.803 1.00 76.12 91 TYR A C 1
ATOM 735 O O . TYR A 1 91 ? 24.190 9.714 -19.527 1.00 76.12 91 TYR A O 1
ATOM 743 N N . LEU A 1 92 ? 22.098 10.482 -19.303 1.00 69.75 92 LEU A N 1
ATOM 744 C CA . LEU A 1 92 ? 21.798 10.496 -20.733 1.00 69.75 92 LEU A CA 1
ATOM 745 C C . LEU A 1 92 ? 22.683 11.506 -21.470 1.00 69.75 92 LEU A C 1
ATOM 747 O O . LEU A 1 92 ? 23.235 11.195 -22.516 1.00 69.75 92 LEU A O 1
ATOM 751 N N . ILE A 1 93 ? 22.885 12.699 -20.913 1.00 70.38 93 ILE A N 1
ATOM 752 C CA . ILE A 1 93 ? 23.755 13.705 -21.535 1.00 70.38 93 ILE A CA 1
ATOM 753 C C . ILE A 1 93 ? 25.228 13.251 -21.523 1.00 70.38 93 ILE A C 1
ATOM 755 O O . ILE A 1 93 ? 25.971 13.598 -22.443 1.00 70.38 93 ILE A O 1
ATOM 759 N N . GLU A 1 94 ? 25.648 12.485 -20.512 1.00 73.06 94 GLU A N 1
ATOM 760 C CA . GLU A 1 94 ? 27.005 11.937 -20.398 1.00 73.06 94 GLU A CA 1
ATOM 761 C C . GLU A 1 94 ? 27.262 10.758 -21.349 1.00 73.06 94 GLU A C 1
ATOM 763 O O . GLU A 1 94 ? 28.336 10.705 -21.937 1.00 73.06 94 GLU A O 1
ATOM 768 N N . ASN A 1 95 ? 26.293 9.854 -21.531 1.00 70.19 95 ASN A N 1
ATOM 769 C CA . ASN A 1 95 ? 26.487 8.589 -22.261 1.00 70.19 95 ASN A CA 1
ATOM 770 C C . ASN A 1 95 ? 25.895 8.568 -23.677 1.00 70.19 95 ASN A C 1
ATOM 772 O O . ASN A 1 95 ? 26.048 7.579 -24.391 1.00 70.19 95 ASN A O 1
ATOM 776 N N . VAL A 1 96 ? 25.184 9.614 -24.101 1.00 68.50 96 VAL A N 1
ATOM 777 C CA . VAL A 1 96 ? 24.762 9.723 -25.498 1.00 68.50 96 VAL A CA 1
ATOM 778 C C . VAL A 1 96 ? 25.993 10.080 -26.335 1.00 68.50 96 VAL A C 1
ATOM 780 O O . VAL A 1 96 ? 26.430 11.234 -26.362 1.00 68.50 96 VAL A O 1
ATOM 783 N N . ASP A 1 97 ? 26.537 9.079 -27.022 1.00 63.00 97 ASP A N 1
ATOM 784 C CA . ASP A 1 97 ? 27.506 9.238 -28.107 1.00 63.00 97 ASP A CA 1
ATOM 785 C C . ASP A 1 97 ? 26.759 9.740 -29.343 1.00 63.00 97 ASP A C 1
ATOM 787 O O . ASP A 1 97 ? 26.314 8.982 -30.203 1.00 63.00 97 ASP A O 1
ATOM 791 N N . ASP A 1 98 ? 26.540 11.050 -29.389 1.00 63.72 98 ASP A N 1
ATOM 792 C CA . ASP A 1 98 ? 25.930 11.687 -30.545 1.00 63.72 98 ASP A CA 1
ATOM 793 C C . ASP A 1 98 ? 27.056 12.120 -31.492 1.00 63.72 98 ASP A C 1
ATOM 795 O O . ASP A 1 98 ? 27.891 12.928 -31.082 1.00 63.72 98 ASP A O 1
ATOM 799 N N . PRO A 1 99 ? 27.102 11.641 -32.747 1.00 62.25 99 PRO A N 1
ATOM 800 C CA . PRO A 1 99 ? 28.137 12.028 -33.705 1.00 62.25 99 PRO A CA 1
ATOM 801 C C . PRO A 1 99 ? 28.194 13.543 -33.968 1.00 62.25 99 PRO A C 1
ATOM 803 O O . PRO A 1 99 ? 29.207 14.037 -34.465 1.00 62.25 99 PRO A O 1
ATOM 806 N N . TYR A 1 100 ? 27.140 14.294 -33.626 1.00 61.00 100 TYR A N 1
ATOM 807 C CA . TYR A 1 100 ? 27.109 15.755 -33.739 1.00 61.00 100 TYR A CA 1
ATOM 808 C C . TYR A 1 100 ? 27.732 16.490 -32.544 1.00 61.00 100 TYR A C 1
ATOM 810 O O . TYR A 1 100 ? 28.091 17.664 -32.667 1.00 61.00 100 TYR A O 1
ATOM 818 N N . PHE A 1 101 ? 27.874 15.829 -31.395 1.00 62.78 101 PHE A N 1
ATOM 819 C CA . PHE A 1 101 ? 28.459 16.410 -30.192 1.00 62.78 101 PHE A CA 1
ATOM 820 C C . PHE A 1 101 ? 29.794 15.716 -29.920 1.00 62.78 101 PHE A C 1
ATOM 822 O O . PHE A 1 101 ? 29.831 14.588 -29.444 1.00 62.78 101 PHE A O 1
ATOM 829 N N . GLY A 1 102 ? 30.899 16.396 -30.240 1.00 66.56 102 GLY A N 1
ATOM 830 C CA . GLY A 1 102 ? 32.247 15.898 -29.952 1.00 66.56 102 GLY A CA 1
ATOM 831 C C . GLY A 1 102 ? 32.444 15.525 -28.470 1.00 66.56 102 GLY A C 1
ATOM 832 O O . GLY A 1 102 ? 31.660 15.955 -27.617 1.00 66.56 102 GLY A O 1
ATOM 833 N N . PRO A 1 103 ? 33.486 14.736 -28.146 1.00 69.25 103 PRO A N 1
ATOM 834 C CA . PRO A 1 103 ? 33.722 14.243 -26.792 1.00 69.25 103 PRO A CA 1
ATOM 835 C C . PRO A 1 103 ? 33.777 15.401 -25.791 1.00 69.25 103 PRO A C 1
ATOM 837 O O . PRO A 1 103 ? 34.395 16.436 -26.045 1.00 69.25 103 PRO A O 1
ATOM 840 N N . VAL A 1 104 ? 33.108 15.233 -24.648 1.00 65.94 104 VAL A N 1
ATOM 841 C CA . VAL A 1 104 ? 33.065 16.252 -23.594 1.00 65.94 104 VAL A CA 1
ATOM 842 C C . VAL A 1 104 ? 34.466 16.386 -22.989 1.00 65.94 104 VAL A C 1
ATOM 844 O O . VAL A 1 104 ? 34.887 15.546 -22.198 1.00 65.94 104 VAL A O 1
ATOM 847 N N . GLU A 1 105 ? 35.199 17.440 -23.362 1.00 69.00 105 GLU A N 1
ATOM 848 C CA . GLU A 1 105 ? 36.488 17.770 -22.747 1.00 69.00 105 GLU A CA 1
ATOM 849 C C . GLU A 1 105 ? 36.321 17.964 -21.229 1.00 69.00 105 GLU A C 1
ATOM 851 O O . GLU A 1 105 ? 35.405 18.642 -20.757 1.00 69.00 105 GLU A O 1
ATOM 856 N N . SER A 1 106 ? 37.222 17.370 -20.444 1.00 65.31 106 SER A N 1
ATOM 857 C CA . SER A 1 106 ? 37.126 17.198 -18.984 1.00 65.31 106 SER A CA 1
ATOM 858 C C . SER A 1 106 ? 37.360 18.474 -18.150 1.00 65.31 106 SER A C 1
ATOM 860 O O . SER A 1 106 ? 37.856 18.400 -17.027 1.00 65.31 106 SER A O 1
ATOM 862 N N . SER A 1 107 ? 37.053 19.653 -18.690 1.00 69.62 107 SER A N 1
ATOM 863 C CA . SER A 1 107 ? 37.365 20.958 -18.092 1.00 69.62 107 SER A CA 1
ATOM 864 C C . SER A 1 107 ? 36.227 21.520 -17.217 1.00 69.62 107 SER A C 1
ATOM 866 O O . SER A 1 107 ? 35.085 21.057 -17.260 1.00 69.62 107 SER A O 1
ATOM 868 N N . ASN A 1 108 ? 36.527 22.578 -16.451 1.00 71.06 108 ASN A N 1
ATOM 869 C CA . ASN A 1 108 ? 35.636 23.330 -15.547 1.00 71.06 108 ASN A CA 1
ATOM 870 C C . ASN A 1 108 ? 34.321 23.838 -16.188 1.00 71.06 108 ASN A C 1
ATOM 872 O O . ASN A 1 108 ? 33.428 24.304 -15.484 1.00 71.06 108 ASN A O 1
ATOM 876 N N . SER A 1 109 ? 34.165 23.732 -17.509 1.00 75.19 109 SER A N 1
ATOM 877 C CA . SER A 1 109 ? 32.940 24.041 -18.256 1.00 75.19 109 SER A CA 1
ATOM 878 C C . SER A 1 109 ? 31.951 22.868 -18.371 1.00 75.19 109 SER A C 1
ATOM 880 O O . SER A 1 109 ? 30.897 23.037 -18.990 1.00 75.19 109 SER A O 1
ATOM 882 N N . ARG A 1 110 ? 32.231 21.705 -17.757 1.00 76.06 110 ARG A N 1
ATOM 883 C CA . ARG A 1 110 ? 31.414 20.479 -17.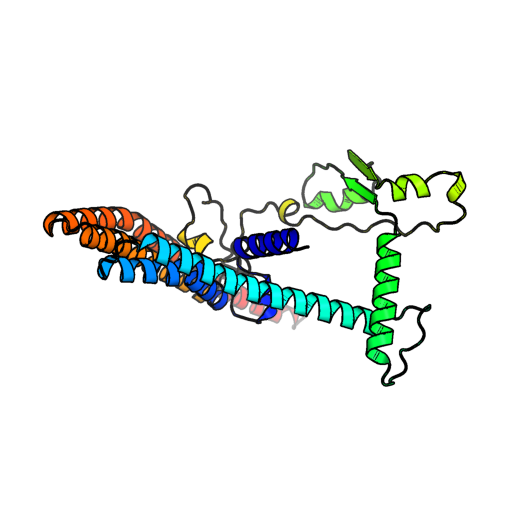870 1.00 76.06 110 ARG A CA 1
ATOM 884 C C . ARG A 1 110 ? 29.926 20.718 -17.600 1.00 76.06 110 ARG A C 1
ATOM 886 O O . ARG A 1 110 ? 29.092 20.347 -18.414 1.00 76.06 110 ARG A O 1
ATOM 893 N N . ILE A 1 111 ? 29.576 21.399 -16.509 1.00 75.50 111 ILE A N 1
ATOM 894 C CA . ILE A 1 111 ? 28.167 21.651 -16.147 1.00 75.50 111 ILE A CA 1
ATOM 895 C C . ILE A 1 111 ? 27.467 22.527 -17.197 1.00 75.50 111 ILE A C 1
ATOM 897 O O . ILE A 1 111 ? 26.333 22.250 -17.583 1.00 75.50 111 ILE A O 1
ATOM 901 N N . LEU A 1 112 ? 28.145 23.563 -17.697 1.00 76.00 112 LEU A N 1
ATOM 902 C CA . LEU A 1 112 ? 27.585 24.478 -18.691 1.00 76.00 112 LEU A CA 1
ATOM 903 C C . LEU A 1 112 ? 27.397 23.784 -20.052 1.00 76.00 112 LEU A C 1
ATOM 905 O O . LEU A 1 112 ? 26.390 24.002 -20.727 1.00 76.00 112 LEU A O 1
ATOM 909 N N . ALA A 1 113 ? 28.337 22.912 -20.431 1.00 76.19 113 ALA A N 1
ATOM 910 C CA . ALA A 1 113 ? 28.233 22.080 -21.627 1.00 76.19 113 ALA A CA 1
ATOM 911 C C . ALA A 1 113 ? 27.049 21.102 -21.532 1.00 76.19 113 ALA A C 1
ATOM 913 O O . ALA A 1 113 ? 26.254 21.015 -22.472 1.00 76.19 113 ALA A O 1
ATOM 914 N N . LEU A 1 114 ? 26.866 20.454 -20.372 1.00 74.62 114 LEU A N 1
ATOM 915 C CA . LEU A 1 114 ? 25.715 19.584 -20.108 1.00 74.62 114 LEU A CA 1
ATOM 916 C C . LEU A 1 114 ? 24.389 20.363 -20.183 1.00 74.62 114 LEU A C 1
ATOM 918 O O . LEU A 1 114 ? 23.453 19.914 -20.844 1.00 74.62 114 LEU A O 1
ATOM 922 N N . MET A 1 115 ? 24.316 21.563 -19.587 1.00 73.62 115 MET A N 1
ATOM 923 C CA . MET A 1 115 ? 23.121 22.418 -19.672 1.00 73.62 115 MET A CA 1
ATOM 924 C C . MET A 1 115 ? 22.797 22.821 -21.114 1.00 73.62 115 MET A C 1
ATOM 926 O O . MET A 1 115 ? 21.641 22.745 -21.532 1.00 73.62 115 MET A O 1
ATOM 930 N N . ARG A 1 116 ? 23.804 23.225 -21.900 1.00 76.94 116 ARG A N 1
ATOM 931 C CA . ARG A 1 116 ? 23.608 23.611 -23.306 1.00 76.94 116 ARG A CA 1
ATOM 932 C C . ARG A 1 116 ? 23.096 22.436 -24.142 1.00 76.94 116 ARG A C 1
ATOM 934 O O . ARG A 1 116 ? 22.182 22.618 -24.945 1.00 76.94 116 ARG A O 1
ATOM 941 N N . ARG A 1 117 ? 23.637 21.234 -23.917 1.00 72.12 117 ARG A N 1
ATOM 942 C CA . ARG A 1 117 ? 23.201 19.999 -24.585 1.00 72.12 117 ARG A CA 1
ATOM 943 C C . ARG A 1 117 ? 21.769 19.612 -24.195 1.00 72.12 117 ARG A C 1
ATOM 945 O O . ARG A 1 117 ? 20.978 19.280 -25.073 1.00 72.12 117 ARG A O 1
ATOM 952 N N . ALA A 1 118 ? 21.395 19.765 -22.923 1.00 69.31 118 ALA A N 1
ATOM 953 C CA . ALA A 1 118 ? 20.023 19.548 -22.451 1.00 69.31 118 ALA A CA 1
ATOM 954 C C . ALA A 1 118 ? 19.005 20.498 -23.111 1.00 69.31 118 ALA A C 1
ATOM 956 O O . ALA A 1 118 ? 17.916 20.076 -23.504 1.00 69.31 118 ALA A O 1
ATOM 957 N N . VAL A 1 119 ? 19.357 21.782 -23.260 1.00 74.56 119 VAL A N 1
ATOM 958 C CA . VAL A 1 119 ? 18.499 22.777 -23.930 1.00 74.56 119 VAL A CA 1
ATOM 959 C C . VAL A 1 119 ? 18.294 22.421 -25.402 1.00 74.56 119 VAL A C 1
ATOM 961 O O . VAL A 1 119 ? 17.163 22.479 -25.883 1.00 74.56 119 VAL A O 1
ATOM 964 N N . LEU A 1 120 ? 19.357 22.007 -26.099 1.00 72.06 120 LEU A N 1
ATOM 965 C CA . LEU A 1 120 ? 19.275 21.585 -27.499 1.00 72.06 120 LEU A CA 1
ATOM 966 C C . LEU A 1 120 ? 18.420 20.322 -27.661 1.00 72.06 120 LEU A C 1
ATOM 968 O O . LEU A 1 120 ? 17.526 20.315 -28.501 1.00 72.06 120 LEU A O 1
ATOM 972 N N . LEU A 1 121 ? 18.604 19.306 -26.812 1.00 66.50 121 LEU A N 1
ATOM 973 C CA . LEU A 1 121 ? 17.768 18.096 -26.818 1.00 66.50 121 LEU A CA 1
ATOM 974 C C . LEU A 1 121 ? 16.285 18.418 -26.596 1.00 66.50 121 LEU A C 1
ATOM 976 O O . LEU A 1 121 ? 15.420 17.893 -27.293 1.00 66.50 121 LEU A O 1
ATOM 980 N N . ARG A 1 122 ? 15.979 19.337 -25.673 1.00 65.94 122 ARG A N 1
ATOM 981 C CA . ARG A 1 122 ? 14.602 19.784 -25.427 1.00 65.94 122 ARG A CA 1
ATOM 982 C C . ARG A 1 122 ? 14.013 20.545 -26.612 1.00 65.94 122 ARG A C 1
ATOM 984 O O . ARG A 1 122 ? 12.824 20.403 -26.883 1.00 65.94 122 ARG A O 1
ATOM 991 N N . GLN A 1 123 ? 14.810 21.362 -27.300 1.00 68.88 123 GLN A N 1
ATOM 992 C CA . GLN A 1 123 ? 14.370 22.027 -28.526 1.00 68.88 123 GLN A CA 1
ATOM 993 C C . GLN A 1 123 ? 14.089 20.996 -29.622 1.00 68.88 123 GLN A C 1
ATOM 995 O O . GLN A 1 123 ? 13.033 21.060 -30.243 1.00 68.88 123 GLN A O 1
ATOM 1000 N N . VAL A 1 124 ? 14.968 20.006 -29.799 1.00 65.75 124 VAL A N 1
ATOM 1001 C CA . VAL A 1 124 ? 14.778 18.920 -30.771 1.00 65.75 124 VAL A CA 1
ATOM 1002 C C . VAL A 1 124 ? 13.497 18.132 -30.483 1.00 65.75 124 VAL A C 1
ATOM 1004 O O . VAL A 1 124 ? 12.695 17.971 -31.395 1.00 65.75 124 VAL A O 1
ATOM 1007 N N . ASP A 1 125 ? 13.238 17.722 -29.234 1.00 58.28 125 ASP A N 1
ATOM 1008 C CA . ASP A 1 125 ? 11.987 17.028 -28.870 1.00 58.28 125 ASP A CA 1
ATOM 1009 C C . ASP A 1 125 ? 10.747 17.924 -29.047 1.00 58.28 125 ASP A C 1
ATOM 1011 O O . ASP A 1 125 ? 9.706 17.472 -29.521 1.00 58.28 125 ASP A O 1
ATOM 1015 N N . HIS A 1 126 ? 10.842 19.216 -28.717 1.00 54.44 126 HIS A N 1
ATOM 1016 C CA . HIS A 1 126 ? 9.716 20.141 -28.864 1.00 54.44 126 HIS A CA 1
ATOM 1017 C C . HIS A 1 126 ? 9.340 20.400 -30.330 1.00 54.44 126 HIS A C 1
ATOM 1019 O O . HIS A 1 126 ? 8.159 20.559 -30.644 1.00 54.44 126 HIS A O 1
ATOM 1025 N N . PHE A 1 127 ? 10.335 20.425 -31.218 1.00 57.62 127 PHE A N 1
ATOM 1026 C CA . PHE A 1 127 ? 10.145 20.573 -32.660 1.00 57.62 127 PHE A CA 1
ATOM 1027 C C . PHE A 1 127 ? 10.055 19.226 -33.390 1.00 57.62 127 PHE A C 1
ATOM 1029 O O . PHE A 1 127 ? 9.940 19.203 -34.613 1.00 57.62 127 PHE A O 1
ATOM 1036 N N . ALA A 1 128 ? 10.063 18.100 -32.675 1.00 50.97 128 ALA A N 1
ATOM 1037 C CA . ALA A 1 128 ? 9.829 16.796 -33.273 1.00 50.97 128 ALA A CA 1
ATOM 1038 C C . ALA A 1 128 ? 8.326 16.578 -33.521 1.00 50.97 128 ALA A C 1
ATOM 1040 O O . ALA A 1 128 ? 7.465 16.857 -32.681 1.00 50.97 128 ALA A O 1
ATOM 1041 N N . GLY A 1 129 ? 7.985 16.044 -34.696 1.00 46.22 129 GLY A N 1
ATOM 1042 C CA . GLY A 1 129 ? 6.623 15.606 -34.990 1.00 46.22 129 GLY A CA 1
ATOM 1043 C C . GLY A 1 129 ? 6.201 14.450 -34.083 1.00 46.22 129 GLY A C 1
ATOM 1044 O O . GLY A 1 129 ? 6.906 13.455 -33.972 1.00 46.22 129 GLY A O 1
ATOM 1045 N N . ARG A 1 130 ? 5.023 14.560 -33.456 1.00 47.16 130 ARG A N 1
ATOM 1046 C CA . ARG A 1 130 ? 4.387 13.472 -32.693 1.00 47.16 130 ARG A CA 1
ATOM 1047 C C . ARG A 1 130 ? 3.173 12.911 -33.433 1.00 47.16 130 ARG A C 1
ATOM 1049 O O . ARG A 1 130 ? 2.315 13.670 -33.897 1.00 47.16 130 ARG A O 1
ATOM 1056 N N . MET A 1 131 ? 3.087 11.589 -33.536 1.00 42.16 131 MET A N 1
ATOM 1057 C CA . MET A 1 131 ? 1.952 10.865 -34.112 1.00 42.16 131 MET A CA 1
ATOM 1058 C C . MET A 1 131 ? 1.467 9.813 -33.115 1.00 42.16 131 MET A C 1
ATOM 1060 O O . MET A 1 131 ? 2.273 9.043 -32.601 1.00 42.16 131 MET A O 1
ATOM 1064 N N . THR A 1 132 ? 0.157 9.778 -32.867 1.00 42.09 132 THR A N 1
ATOM 1065 C CA . THR A 1 132 ? -0.479 8.802 -31.977 1.00 42.09 132 THR A CA 1
ATOM 1066 C C . THR A 1 132 ? -1.503 7.999 -32.777 1.00 42.09 132 THR A C 1
ATOM 1068 O O . THR A 1 132 ? -2.425 8.567 -33.364 1.00 42.09 132 THR A O 1
ATOM 1071 N N . ALA A 1 133 ? -1.339 6.678 -32.832 1.00 37.44 133 ALA A N 1
ATOM 1072 C CA . ALA A 1 133 ? -2.222 5.774 -33.569 1.00 37.44 133 ALA A CA 1
ATOM 1073 C C . ALA A 1 133 ? -2.809 4.711 -32.631 1.00 37.44 133 ALA A C 1
ATOM 1075 O O . ALA A 1 133 ? -2.099 4.147 -31.801 1.00 37.44 133 ALA A O 1
ATOM 1076 N N . SER A 1 134 ? -4.108 4.455 -32.771 1.00 38.25 134 SER A N 1
ATOM 1077 C CA . SER A 1 134 ? -4.915 3.543 -31.959 1.00 38.25 134 SER A CA 1
ATOM 1078 C C . SER A 1 134 ? -5.475 2.426 -32.841 1.00 38.25 134 SER A C 1
ATOM 1080 O O . SER A 1 134 ? -6.052 2.688 -33.898 1.00 38.25 134 SER A O 1
ATOM 1082 N N . TYR A 1 135 ? -5.350 1.177 -32.403 1.00 39.75 135 TYR A N 1
ATOM 1083 C CA . TYR A 1 135 ? -5.830 -0.010 -33.118 1.00 39.75 135 TYR A CA 1
ATOM 1084 C C . TYR A 1 135 ? -6.745 -0.818 -32.191 1.00 39.75 135 TYR A C 1
ATOM 1086 O O . TYR A 1 135 ? -6.517 -0.844 -30.984 1.00 39.75 135 TYR A O 1
ATOM 1094 N N . THR A 1 136 ? -7.768 -1.479 -32.738 1.00 38.06 136 THR A N 1
ATOM 1095 C CA . THR A 1 136 ? -8.674 -2.359 -31.977 1.00 38.06 136 THR A CA 1
ATOM 1096 C C . THR A 1 136 ? -8.553 -3.779 -32.521 1.00 38.06 136 THR A C 1
ATOM 1098 O O . THR A 1 136 ? -8.638 -3.978 -33.733 1.00 38.06 136 THR A O 1
ATOM 1101 N N . LEU A 1 137 ? -8.329 -4.760 -31.645 1.00 40.06 137 LEU A N 1
ATOM 1102 C CA . LEU A 1 137 ? -8.096 -6.162 -32.012 1.00 40.06 137 LEU A CA 1
ATOM 1103 C C . LEU A 1 137 ? -8.900 -7.101 -31.099 1.00 40.06 137 LEU A C 1
ATOM 1105 O O . LEU A 1 137 ? -9.134 -6.781 -29.936 1.00 40.06 137 LEU A O 1
ATOM 1109 N N . ALA A 1 138 ? -9.289 -8.268 -31.621 1.00 38.75 138 ALA A N 1
ATOM 1110 C CA . ALA A 1 138 ? -9.925 -9.354 -30.870 1.00 38.75 138 ALA A CA 1
ATOM 1111 C C . ALA A 1 138 ? -9.349 -10.713 -31.324 1.00 38.75 138 ALA A C 1
ATOM 1113 O O . ALA A 1 138 ? -9.387 -11.013 -32.516 1.00 38.75 138 ALA A O 1
ATOM 1114 N N . GLY A 1 139 ? -8.820 -11.528 -30.395 1.00 44.38 139 GLY A N 1
ATOM 1115 C CA . GLY A 1 139 ? -8.188 -12.830 -30.688 1.00 44.38 139 GLY A CA 1
ATOM 1116 C C . GLY A 1 139 ? -7.685 -13.592 -29.443 1.00 44.38 139 GLY A C 1
ATOM 1117 O O . GLY A 1 139 ? -7.760 -13.071 -28.333 1.00 44.38 139 GLY A O 1
ATOM 1118 N N . LYS A 1 140 ? -7.201 -14.838 -29.614 1.00 40.88 140 LYS A N 1
ATOM 1119 C CA . LYS A 1 140 ? -6.681 -15.739 -28.550 1.00 40.88 140 LYS A CA 1
ATOM 1120 C C . LYS A 1 140 ? -5.181 -15.517 -28.293 1.00 40.88 140 LYS A C 1
ATOM 1122 O O . LYS A 1 140 ? -4.441 -15.430 -29.265 1.00 40.88 140 LYS A O 1
ATOM 1127 N N . LEU A 1 141 ? -4.743 -15.520 -27.024 1.00 48.03 141 LEU A N 1
ATOM 1128 C CA . LEU A 1 141 ? -3.396 -15.107 -26.576 1.00 48.03 141 LEU A CA 1
ATOM 1129 C C . LEU A 1 141 ? -2.228 -15.686 -27.392 1.00 48.03 141 LEU A C 1
ATOM 1131 O O . LEU A 1 141 ? -1.386 -14.924 -27.850 1.00 48.03 141 LEU A O 1
ATOM 1135 N N . ASP A 1 142 ? -2.249 -16.990 -27.666 1.00 48.94 142 ASP A N 1
ATOM 1136 C CA . ASP A 1 142 ? -1.165 -17.677 -28.391 1.00 48.94 142 ASP A CA 1
ATOM 1137 C C . ASP A 1 142 ? -1.156 -17.394 -29.906 1.00 48.94 142 ASP A C 1
ATOM 1139 O O . ASP A 1 142 ? -0.170 -17.639 -30.585 1.00 48.94 142 ASP A O 1
ATOM 1143 N N . THR A 1 143 ? -2.253 -16.862 -30.449 1.00 47.09 143 THR A N 1
ATOM 1144 C CA . THR A 1 143 ? -2.405 -16.483 -31.871 1.00 47.09 143 THR A CA 1
ATOM 1145 C C . THR A 1 143 ? -2.285 -14.977 -32.109 1.00 47.09 143 THR A C 1
ATOM 1147 O O . THR A 1 143 ? -2.320 -14.529 -33.251 1.00 47.09 143 THR A O 1
ATOM 1150 N N . ILE A 1 144 ? -2.176 -14.177 -31.044 1.00 46.41 144 ILE A N 1
ATOM 1151 C CA . ILE A 1 144 ? -2.113 -12.714 -31.146 1.00 46.41 144 ILE A CA 1
ATOM 1152 C C . ILE A 1 144 ? -0.747 -12.252 -31.672 1.00 46.41 144 ILE A C 1
ATOM 1154 O O . ILE A 1 144 ? -0.695 -11.216 -32.326 1.00 46.41 144 ILE A O 1
ATOM 1158 N N . GLU A 1 145 ? 0.340 -12.990 -31.425 1.00 47.34 145 GLU A N 1
ATOM 1159 C CA . GLU A 1 145 ? 1.685 -12.611 -31.891 1.00 47.34 145 GLU A CA 1
ATOM 1160 C C . GLU A 1 145 ? 1.841 -12.680 -33.417 1.00 47.34 145 GLU A C 1
ATOM 1162 O O . GLU A 1 145 ? 2.395 -11.748 -34.003 1.00 47.34 145 GLU A O 1
ATOM 1167 N N . ASP A 1 146 ? 1.277 -13.698 -34.073 1.00 47.94 146 ASP A N 1
ATOM 1168 C CA . ASP A 1 146 ? 1.369 -13.848 -35.533 1.00 47.94 146 ASP A CA 1
ATOM 1169 C C . ASP A 1 146 ? 0.523 -12.807 -36.297 1.00 47.94 146 ASP A C 1
ATOM 1171 O O . ASP A 1 146 ? 0.878 -12.397 -37.405 1.00 47.94 146 ASP A O 1
ATOM 1175 N N . ASP A 1 147 ? -0.554 -12.296 -35.690 1.00 48.38 147 ASP A N 1
ATOM 1176 C CA . ASP A 1 147 ? -1.526 -11.404 -36.346 1.00 48.38 147 ASP A CA 1
ATOM 1177 C C . ASP A 1 147 ? -1.036 -9.937 -36.478 1.00 48.38 147 ASP A C 1
ATOM 1179 O O . ASP A 1 147 ? -1.603 -9.151 -37.243 1.00 48.38 147 ASP A O 1
ATOM 1183 N N . PHE A 1 148 ? 0.042 -9.541 -35.781 1.00 47.38 148 PHE A N 1
ATOM 1184 C CA . PHE A 1 148 ? 0.613 -8.180 -35.866 1.00 47.38 148 PHE A CA 1
ATOM 1185 C C . PHE A 1 148 ? 1.409 -7.917 -37.151 1.00 47.38 148 PHE A C 1
ATOM 1187 O O . PHE A 1 148 ? 1.560 -6.760 -37.550 1.00 47.38 148 PHE A O 1
ATOM 1194 N N . THR A 1 149 ? 1.907 -8.961 -37.818 1.00 46.91 149 THR A N 1
ATOM 1195 C CA . THR A 1 149 ? 2.741 -8.820 -39.027 1.00 46.91 149 THR A CA 1
ATOM 1196 C C . THR A 1 149 ? 1.933 -8.552 -40.302 1.00 46.91 149 THR A C 1
ATOM 1198 O O . THR A 1 149 ? 2.492 -8.094 -41.298 1.00 46.91 149 THR A O 1
ATOM 1201 N N . GLN A 1 150 ? 0.607 -8.740 -40.283 1.00 49.25 150 GLN A N 1
ATOM 1202 C CA . GLN A 1 150 ? -0.249 -8.658 -41.478 1.00 49.25 150 GLN A CA 1
ATOM 1203 C C . GLN A 1 150 ? -0.858 -7.272 -41.783 1.00 49.25 150 GLN A C 1
ATOM 1205 O O . GLN A 1 150 ? -1.891 -7.171 -42.446 1.00 49.25 150 GLN A O 1
ATOM 1210 N N . GLY A 1 151 ? -0.222 -6.173 -41.364 1.00 48.81 151 GLY A N 1
ATOM 1211 C CA . GLY A 1 151 ? -0.484 -4.850 -41.956 1.00 48.81 151 GLY A CA 1
ATOM 1212 C C . GLY A 1 151 ? -1.923 -4.318 -41.823 1.00 48.81 151 GLY A C 1
ATOM 1213 O O . GLY A 1 151 ? -2.453 -3.718 -42.764 1.00 48.81 151 GLY A O 1
ATOM 1214 N N . ARG A 1 152 ? -2.584 -4.516 -40.673 1.00 47.59 152 ARG A N 1
ATOM 1215 C CA . ARG A 1 152 ? -3.923 -3.943 -40.432 1.00 47.59 152 ARG A CA 1
ATOM 1216 C C . ARG A 1 152 ? -3.869 -2.437 -40.149 1.00 47.59 152 ARG A C 1
ATOM 1218 O O . ARG A 1 152 ? -2.976 -1.938 -39.473 1.00 47.59 152 ARG A O 1
ATOM 1225 N N . LYS A 1 153 ? -4.869 -1.715 -40.669 1.00 47.28 153 LYS A N 1
ATOM 1226 C CA . LYS A 1 153 ? -5.032 -0.256 -40.539 1.00 47.28 153 LYS A CA 1
ATOM 1227 C C . LYS A 1 153 ? -5.549 0.145 -39.152 1.00 47.28 153 LYS A C 1
ATOM 1229 O O . LYS A 1 153 ? -6.367 -0.562 -38.569 1.00 47.28 153 LYS A O 1
ATOM 1234 N N . ALA A 1 154 ? -5.096 1.302 -38.667 1.00 41.88 154 ALA A N 1
ATOM 1235 C CA . ALA A 1 154 ? -5.495 1.896 -37.391 1.00 41.88 154 ALA A CA 1
ATOM 1236 C C . ALA A 1 154 ? -7.000 2.149 -37.309 1.00 41.88 154 ALA A C 1
ATOM 1238 O O . ALA A 1 154 ? -7.600 2.658 -38.254 1.00 41.88 154 ALA A O 1
ATOM 1239 N N . ALA A 1 155 ? -7.590 1.825 -36.156 1.00 45.47 155 ALA A N 1
ATOM 1240 C CA . ALA A 1 155 ? -8.987 2.116 -35.851 1.00 45.47 155 ALA A CA 1
ATOM 1241 C C . ALA A 1 155 ? -9.208 3.618 -35.589 1.00 45.47 155 ALA A C 1
ATOM 1243 O O . ALA A 1 155 ? -10.299 4.130 -35.828 1.00 45.47 155 ALA A O 1
ATOM 1244 N N . SER A 1 156 ? -8.174 4.340 -35.142 1.00 45.78 156 SER A N 1
ATOM 1245 C CA . SER A 1 156 ? -8.165 5.804 -35.091 1.00 45.78 156 SER A CA 1
ATOM 1246 C C . SER A 1 156 ? -6.734 6.345 -35.069 1.00 45.78 156 SER A C 1
ATOM 1248 O O . SER A 1 156 ? -5.900 5.871 -34.306 1.00 45.78 156 SER A O 1
ATOM 1250 N N . GLU A 1 157 ? -6.431 7.349 -35.892 1.00 47.72 157 GLU A N 1
ATOM 1251 C CA . GLU A 1 157 ? -5.157 8.079 -35.869 1.00 47.72 157 GLU A CA 1
ATOM 1252 C C . GLU A 1 157 ? -5.397 9.532 -35.467 1.00 47.72 157 GLU A C 1
ATOM 1254 O O . GLU A 1 157 ? -6.143 10.258 -36.127 1.00 47.72 157 GLU A O 1
ATOM 1259 N N . SER A 1 158 ? -4.695 9.990 -34.433 1.00 47.72 158 SER A N 1
ATOM 1260 C CA . SER A 1 158 ? -4.639 11.400 -34.058 1.00 47.72 158 SER A CA 1
ATOM 1261 C C . SER A 1 158 ? -3.214 11.912 -34.252 1.00 47.72 158 SER A C 1
ATOM 1263 O O . SER A 1 158 ? -2.286 11.555 -33.528 1.00 47.72 158 SER A O 1
ATOM 1265 N N . LYS A 1 159 ? -3.022 12.769 -35.258 1.00 48.91 159 LYS A N 1
ATOM 1266 C CA . LYS A 1 159 ? -1.735 13.422 -35.549 1.00 48.91 159 LYS A CA 1
ATOM 1267 C C . LYS A 1 159 ? -1.720 14.813 -34.927 1.00 48.91 159 LYS A C 1
ATOM 1269 O O . LYS A 1 159 ? -2.688 15.560 -35.089 1.00 48.91 159 LYS A O 1
ATOM 1274 N N . SER A 1 160 ? -0.623 15.184 -34.262 1.00 49.16 160 SER A N 1
ATOM 1275 C CA . SER A 1 160 ? -0.461 16.559 -33.779 1.00 49.16 160 SER A CA 1
ATOM 1276 C C . SER A 1 160 ? -0.472 17.536 -34.962 1.00 49.16 160 SER A C 1
ATOM 1278 O O . SER A 1 160 ? -0.079 17.183 -36.077 1.00 49.16 160 SER A O 1
ATOM 1280 N N . LEU A 1 161 ? -0.937 18.770 -34.744 1.00 58.91 161 LEU A N 1
ATOM 1281 C CA . LEU A 1 161 ? -1.032 19.782 -35.807 1.00 58.91 161 LEU A CA 1
ATOM 1282 C C . LEU A 1 161 ? 0.319 20.027 -36.500 1.00 58.91 161 LEU A C 1
ATOM 1284 O O . LEU A 1 161 ? 0.354 20.197 -37.715 1.00 58.91 161 LEU A O 1
ATOM 1288 N N . TYR A 1 162 ? 1.420 19.949 -35.748 1.00 56.75 162 TYR A N 1
ATOM 1289 C CA . TYR A 1 162 ? 2.778 20.063 -36.277 1.00 56.75 162 TYR A CA 1
ATOM 1290 C C . TYR A 1 162 ? 3.127 18.909 -37.234 1.00 56.75 162 TYR A C 1
ATOM 1292 O O . TYR A 1 162 ? 3.567 19.156 -38.352 1.00 56.75 162 TYR A O 1
ATOM 1300 N N . SER A 1 163 ? 2.819 17.659 -36.868 1.00 54.53 163 SER A N 1
ATOM 1301 C CA . SER A 1 163 ? 3.014 16.484 -37.738 1.00 54.53 163 SER A CA 1
ATOM 1302 C C . SER A 1 163 ? 2.118 16.490 -38.976 1.00 54.53 163 SER A C 1
ATOM 1304 O O . SER A 1 163 ? 2.483 15.961 -40.023 1.00 54.53 163 SER A O 1
ATOM 1306 N N . ARG A 1 164 ? 0.918 17.079 -38.875 1.00 61.12 164 ARG A N 1
ATOM 1307 C CA . ARG A 1 164 ? 0.036 17.271 -40.039 1.00 61.12 164 ARG A CA 1
ATOM 1308 C C . ARG A 1 164 ? 0.603 18.322 -40.992 1.00 61.12 164 ARG A C 1
ATOM 1310 O O . ARG A 1 164 ? 0.479 18.145 -42.199 1.00 61.12 164 ARG A O 1
ATOM 1317 N N . ALA A 1 165 ? 1.231 19.372 -40.462 1.00 65.81 165 ALA A N 1
ATOM 1318 C CA . ALA A 1 165 ? 1.867 20.416 -41.259 1.00 65.81 165 ALA A CA 1
ATOM 1319 C C . ALA A 1 165 ? 3.137 19.914 -41.969 1.00 65.81 165 ALA A C 1
ATOM 1321 O O . ALA A 1 165 ? 3.326 20.198 -43.149 1.00 65.81 165 ALA A O 1
ATOM 1322 N N . THR A 1 166 ? 3.971 19.113 -41.301 1.00 59.53 166 THR A N 1
ATOM 1323 C CA . THR A 1 166 ? 5.199 18.559 -41.902 1.00 59.53 166 THR A CA 1
ATOM 1324 C C . THR A 1 166 ? 4.939 17.414 -42.889 1.00 59.53 166 THR A C 1
ATOM 1326 O O . THR A 1 166 ? 5.752 17.192 -43.783 1.00 59.53 166 THR A O 1
ATOM 1329 N N . ALA A 1 167 ? 3.784 16.742 -42.807 1.00 57.56 167 ALA A N 1
ATOM 1330 C CA . ALA A 1 167 ? 3.348 15.721 -43.769 1.00 57.56 167 ALA A CA 1
ATOM 1331 C C . ALA A 1 167 ? 2.754 16.286 -45.081 1.00 57.56 167 ALA A C 1
ATOM 1333 O O . ALA A 1 167 ? 2.367 15.516 -45.967 1.00 57.56 167 ALA A O 1
ATOM 1334 N N . LEU A 1 168 ? 2.647 17.614 -45.233 1.00 68.12 168 LEU A N 1
ATOM 1335 C CA . LEU A 1 168 ? 2.200 18.238 -46.481 1.00 68.12 168 LEU A CA 1
ATOM 1336 C C . LEU A 1 168 ? 3.225 17.993 -47.603 1.00 68.12 168 LEU A C 1
ATOM 1338 O O . LEU A 1 168 ? 4.430 18.151 -47.416 1.00 68.12 168 LEU A O 1
ATOM 1342 N N . ARG A 1 169 ? 2.739 17.645 -48.806 1.00 55.72 169 ARG A N 1
ATOM 1343 C CA . ARG A 1 169 ? 3.562 17.253 -49.975 1.00 55.72 169 ARG A CA 1
ATOM 1344 C C . ARG A 1 169 ? 4.663 18.252 -50.349 1.00 55.72 169 ARG A C 1
ATOM 1346 O O . ARG A 1 169 ? 5.657 17.849 -50.944 1.00 55.72 169 ARG A O 1
ATOM 1353 N N . CYS A 1 170 ? 4.501 19.531 -50.019 1.00 67.25 170 CYS A N 1
ATOM 1354 C CA . CYS A 1 170 ? 5.497 20.567 -50.285 1.00 67.25 170 CYS A CA 1
ATOM 1355 C C . CYS A 1 170 ? 6.743 20.473 -49.383 1.00 67.25 170 CYS A C 1
ATOM 1357 O O . CYS A 1 170 ? 7.809 20.917 -49.801 1.00 67.25 170 CYS A O 1
ATOM 1359 N N . CYS A 1 171 ? 6.646 19.862 -48.197 1.00 55.81 171 CYS A N 1
ATOM 1360 C CA . CYS A 1 171 ? 7.741 19.761 -47.223 1.00 55.81 171 CYS A CA 1
ATOM 1361 C C . CYS A 1 171 ? 8.448 18.392 -47.216 1.00 55.81 171 CYS A C 1
ATOM 1363 O O . CYS A 1 171 ? 9.488 18.245 -46.579 1.00 55.81 171 CYS A O 1
ATOM 1365 N N . GLY A 1 172 ? 7.944 17.402 -47.962 1.00 55.78 172 GLY A N 1
ATOM 1366 C CA . GLY A 1 172 ? 8.440 16.015 -47.944 1.00 55.78 172 GLY A CA 1
ATOM 1367 C C . GLY A 1 172 ? 9.866 15.796 -48.467 1.00 55.78 172 GLY A C 1
ATOM 1368 O O . GLY A 1 172 ? 10.397 14.705 -48.317 1.00 55.78 172 GLY A O 1
ATOM 1369 N N . LYS A 1 173 ? 10.503 16.813 -49.065 1.00 59.84 173 LYS A N 1
ATOM 1370 C CA . LYS A 1 173 ? 11.921 16.755 -49.473 1.00 59.84 173 LYS A CA 1
ATOM 1371 C C . LYS A 1 173 ? 12.903 17.118 -48.351 1.00 59.84 173 LYS A C 1
ATOM 1373 O O . LYS A 1 173 ? 14.094 16.897 -48.521 1.00 59.84 173 LYS A O 1
ATOM 1378 N N . ILE A 1 174 ? 12.424 17.714 -47.255 1.00 61.66 174 ILE A N 1
ATOM 1379 C CA . ILE A 1 174 ? 13.272 18.294 -46.196 1.00 61.66 174 ILE A CA 1
ATOM 1380 C C . ILE A 1 174 ? 13.356 17.369 -44.971 1.00 61.66 174 ILE A C 1
ATOM 1382 O O . ILE A 1 174 ? 14.316 17.437 -44.211 1.00 61.66 174 ILE A O 1
ATOM 1386 N N . PHE A 1 175 ? 12.383 16.475 -44.787 1.00 52.75 175 PHE A N 1
ATOM 1387 C CA . PHE A 1 175 ? 12.297 15.611 -43.613 1.00 52.75 175 PHE A CA 1
ATOM 1388 C C . PHE A 1 175 ? 12.556 14.154 -43.990 1.00 52.75 175 PHE A C 1
ATOM 1390 O O . PHE A 1 175 ? 11.898 13.606 -44.873 1.00 52.75 175 PHE A O 1
ATOM 1397 N N . GLN A 1 176 ? 13.516 13.531 -43.308 1.00 48.94 176 GLN A 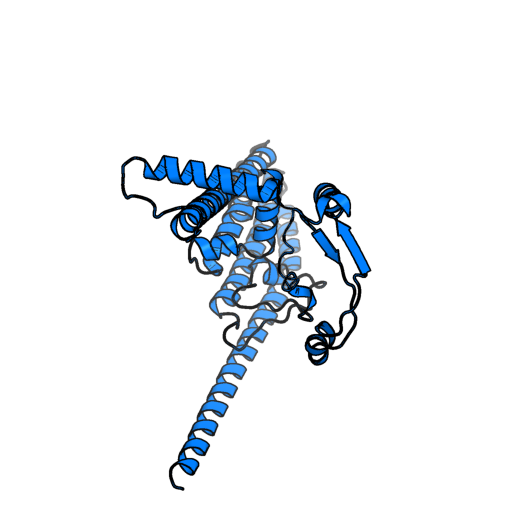N 1
ATOM 1398 C CA . GLN A 1 176 ? 13.820 12.114 -43.459 1.00 48.94 176 GLN A CA 1
ATOM 1399 C C . GLN A 1 176 ? 12.841 11.287 -42.621 1.00 48.94 176 GLN A C 1
ATOM 1401 O O . GLN A 1 176 ? 12.538 11.614 -41.474 1.00 48.94 176 GLN A O 1
ATOM 1406 N N . GLN A 1 177 ? 12.301 10.237 -43.229 1.00 51.84 177 GLN A N 1
ATOM 1407 C CA . GLN A 1 177 ? 11.294 9.373 -42.630 1.00 51.84 177 GLN A CA 1
ATOM 1408 C C . GLN A 1 177 ? 11.954 8.482 -41.565 1.00 51.84 177 GLN A C 1
ATOM 1410 O O . GLN A 1 177 ? 12.881 7.745 -41.886 1.00 51.84 177 GLN A O 1
ATOM 1415 N N . LEU A 1 178 ? 11.512 8.585 -40.306 1.00 48.47 178 LEU A N 1
ATOM 1416 C CA . LEU A 1 178 ? 11.978 7.713 -39.220 1.00 48.47 178 LEU A CA 1
ATOM 1417 C C . LEU A 1 178 ? 11.480 6.272 -39.406 1.00 48.47 178 LEU A C 1
ATOM 1419 O O . LEU A 1 178 ? 10.412 6.050 -39.986 1.00 48.47 178 LEU A O 1
ATOM 1423 N N . ASP A 1 179 ? 12.230 5.323 -38.840 1.00 45.84 179 ASP A N 1
ATOM 1424 C CA . ASP A 1 179 ? 11.834 3.919 -38.741 1.00 45.84 179 ASP A CA 1
ATOM 1425 C C . ASP A 1 179 ? 10.490 3.747 -38.004 1.00 45.84 179 ASP A C 1
ATOM 1427 O O . ASP A 1 179 ? 10.138 4.544 -37.124 1.00 45.84 179 ASP A O 1
ATOM 1431 N N . PRO A 1 180 ? 9.701 2.721 -38.374 1.00 46.34 180 PRO A N 1
ATOM 1432 C CA . PRO A 1 180 ? 8.359 2.513 -37.851 1.00 46.34 180 PRO A CA 1
ATOM 1433 C C . PRO A 1 180 ? 8.376 2.263 -36.334 1.00 46.34 180 PRO A C 1
ATOM 1435 O O . PRO A 1 180 ? 9.247 1.549 -35.832 1.00 46.34 180 PRO A O 1
ATOM 1438 N N . PRO A 1 181 ? 7.404 2.813 -35.585 1.00 42.94 181 PRO A N 1
ATOM 1439 C CA . PRO A 1 181 ? 7.374 2.675 -34.137 1.00 42.94 181 PRO A CA 1
ATOM 1440 C C . PRO A 1 181 ? 7.225 1.204 -33.728 1.00 42.94 181 PRO A C 1
ATOM 1442 O O . PRO A 1 181 ? 6.302 0.515 -34.165 1.00 42.94 181 PRO A O 1
ATOM 1445 N N . GLN A 1 182 ? 8.118 0.740 -32.851 1.00 37.94 182 GLN A N 1
ATOM 1446 C CA . GLN A 1 182 ? 7.998 -0.556 -32.187 1.00 37.94 182 GLN A CA 1
ATOM 1447 C C . GLN A 1 182 ? 6.968 -0.493 -31.051 1.00 37.94 182 GLN A C 1
ATOM 1449 O O . GLN A 1 182 ? 6.788 0.525 -30.381 1.00 37.94 182 GLN A O 1
ATOM 1454 N N . ARG A 1 183 ? 6.250 -1.603 -30.872 1.00 37.25 183 ARG A N 1
ATOM 1455 C CA . ARG A 1 183 ? 5.119 -1.753 -29.952 1.00 37.25 183 ARG A CA 1
ATOM 1456 C C . ARG A 1 183 ? 5.534 -1.540 -28.494 1.00 37.25 183 ARG A C 1
ATOM 1458 O O . ARG A 1 183 ? 6.453 -2.194 -28.021 1.00 37.25 183 ARG A O 1
ATOM 1465 N N . ASN A 1 184 ? 4.731 -0.769 -27.760 1.00 33.88 184 ASN A N 1
ATOM 1466 C CA . ASN A 1 184 ? 4.670 -0.825 -26.300 1.00 33.88 184 ASN A CA 1
ATOM 1467 C C . ASN A 1 184 ? 3.285 -1.332 -25.879 1.00 33.88 184 ASN A C 1
ATOM 1469 O O . ASN A 1 184 ? 2.263 -0.749 -26.237 1.00 33.88 184 ASN A O 1
ATOM 1473 N N . TYR A 1 185 ? 3.261 -2.459 -25.170 1.00 36.62 185 TYR A N 1
ATOM 1474 C CA . TYR A 1 185 ? 2.061 -3.060 -24.592 1.00 36.62 185 TYR A CA 1
ATOM 1475 C C . TYR A 1 185 ? 1.475 -2.179 -23.475 1.00 36.62 185 TYR A C 1
ATOM 1477 O O . TYR A 1 185 ? 2.231 -1.628 -22.675 1.00 36.62 185 TYR A O 1
ATOM 1485 N N . THR A 1 186 ? 0.147 -2.131 -23.334 1.00 41.03 186 THR A N 1
ATOM 1486 C CA . THR A 1 186 ? -0.501 -1.831 -22.045 1.00 41.03 186 THR A CA 1
ATOM 1487 C C . THR A 1 186 ? -0.685 -3.150 -21.294 1.00 41.03 186 THR A C 1
ATOM 1489 O O . THR A 1 186 ? -1.326 -4.084 -21.771 1.00 41.03 186 THR A O 1
ATOM 1492 N N . LEU A 1 187 ? 0.003 -3.273 -20.155 1.00 39.25 187 LEU A N 1
ATOM 1493 C CA . LEU A 1 187 ? 0.417 -4.565 -19.592 1.00 39.25 187 LEU A CA 1
ATOM 1494 C C . LEU A 1 187 ? -0.752 -5.467 -19.172 1.00 39.25 187 LEU A C 1
ATOM 1496 O O . LEU A 1 187 ? -0.726 -6.675 -19.385 1.00 39.25 187 LEU A O 1
ATOM 1500 N N . GLU A 1 188 ? -1.785 -4.889 -18.572 1.00 40.75 188 GLU A N 1
ATOM 1501 C CA . GLU A 1 188 ? -2.868 -5.653 -17.949 1.00 40.75 188 GLU A CA 1
ATOM 1502 C C . GLU A 1 188 ? -3.791 -6.312 -18.977 1.00 40.75 188 GLU A C 1
ATOM 1504 O O . GLU A 1 188 ? -4.341 -7.394 -18.759 1.00 40.75 188 GLU A O 1
ATOM 1509 N N . GLU A 1 189 ? -3.880 -5.669 -20.137 1.00 33.16 189 GLU A N 1
ATOM 1510 C CA . GLU A 1 189 ? -4.708 -6.042 -21.278 1.00 33.16 189 GLU A CA 1
ATOM 1511 C C . GLU A 1 189 ? -4.201 -7.270 -22.029 1.00 33.16 189 GLU A C 1
ATOM 1513 O O . GLU A 1 189 ? -4.993 -7.986 -22.634 1.00 33.16 189 GLU A O 1
ATOM 1518 N N . VAL A 1 190 ? -2.906 -7.569 -21.968 1.00 39.84 190 VAL A N 1
ATOM 1519 C CA . VAL A 1 190 ? -2.357 -8.777 -22.604 1.00 39.84 190 VAL A CA 1
ATOM 1520 C C . VAL A 1 190 ? -2.414 -9.996 -21.680 1.00 39.84 190 VAL A C 1
ATOM 1522 O O . VAL A 1 190 ? -2.149 -11.108 -22.113 1.00 39.84 190 VAL A O 1
ATOM 1525 N N . LEU A 1 191 ? -2.810 -9.843 -20.413 1.00 39.78 191 LEU A N 1
ATOM 1526 C CA . LEU A 1 191 ? -2.515 -10.849 -19.387 1.00 39.78 191 LEU A CA 1
ATOM 1527 C C . LEU A 1 191 ? -3.717 -11.587 -18.777 1.00 39.78 191 LEU A C 1
ATOM 1529 O O . LEU A 1 191 ? -3.501 -12.464 -17.943 1.00 39.78 191 LEU A O 1
ATOM 1533 N N . GLY A 1 192 ? -4.971 -11.282 -19.132 1.00 42.53 192 GLY A N 1
ATOM 1534 C CA . GLY A 1 192 ? -6.124 -11.977 -18.528 1.00 42.53 192 GLY A CA 1
ATOM 1535 C C . GLY A 1 192 ? -6.102 -11.926 -16.990 1.00 42.53 192 GLY A C 1
ATOM 1536 O O . GLY A 1 192 ? -6.335 -12.931 -16.316 1.00 42.53 192 GLY A O 1
ATOM 1537 N N . ILE A 1 193 ? -5.741 -10.766 -16.436 1.00 49.84 193 ILE A N 1
ATOM 1538 C CA . ILE A 1 193 ? -5.372 -10.608 -15.028 1.00 49.84 193 ILE A CA 1
ATOM 1539 C C . ILE A 1 193 ? -6.593 -10.818 -14.123 1.00 49.84 193 ILE A C 1
ATOM 1541 O O . ILE A 1 193 ? -7.353 -9.901 -13.818 1.00 49.84 193 ILE A O 1
ATOM 1545 N N . SER A 1 194 ? -6.732 -12.035 -13.592 1.00 52.12 194 SER A N 1
ATOM 1546 C CA . SER A 1 194 ? -7.081 -12.158 -12.172 1.00 52.12 194 SER A CA 1
ATOM 1547 C C . SER A 1 194 ? -5.989 -11.406 -11.411 1.00 52.12 194 SER A C 1
ATOM 1549 O O . SER A 1 194 ? -4.831 -11.662 -11.729 1.00 52.12 194 SER A O 1
ATOM 1551 N N . PRO A 1 195 ? -6.276 -10.470 -10.481 1.00 64.12 195 PRO A N 1
ATOM 1552 C CA . PRO A 1 195 ? -5.230 -9.716 -9.796 1.00 64.12 195 PRO A CA 1
ATOM 1553 C C . PRO A 1 195 ? -4.347 -10.697 -9.033 1.00 64.12 195 PRO A C 1
ATOM 1555 O O . PRO A 1 195 ? -4.682 -11.140 -7.933 1.00 64.12 195 PRO A O 1
ATOM 1558 N N . PHE A 1 196 ? -3.254 -11.097 -9.680 1.00 71.56 196 PHE A N 1
ATOM 1559 C CA . PHE A 1 196 ? -2.300 -12.022 -9.125 1.00 71.56 196 PHE A CA 1
ATOM 1560 C C . PHE A 1 196 ? -1.567 -11.251 -8.051 1.00 71.56 196 PHE A C 1
ATOM 1562 O O . PHE A 1 196 ? -0.856 -10.277 -8.323 1.00 71.56 196 PHE A O 1
ATOM 1569 N N . VAL A 1 197 ? -1.795 -11.654 -6.809 1.00 77.69 197 VAL A N 1
ATOM 1570 C CA . VAL A 1 197 ? -1.066 -11.091 -5.684 1.00 77.69 197 VAL A CA 1
ATOM 1571 C C . VAL A 1 197 ? 0.243 -11.858 -5.628 1.00 77.69 197 VAL A C 1
ATOM 1573 O O . VAL A 1 197 ? 0.289 -13.004 -5.179 1.00 77.69 197 VAL A O 1
ATOM 1576 N N . THR A 1 198 ? 1.280 -11.239 -6.179 1.00 86.50 198 THR A N 1
ATOM 1577 C CA . THR A 1 198 ? 2.654 -11.734 -6.167 1.00 86.50 198 THR A CA 1
ATOM 1578 C C . THR A 1 198 ? 3.413 -11.094 -5.013 1.00 86.50 198 THR A C 1
ATOM 1580 O O . THR A 1 198 ? 2.943 -10.132 -4.400 1.00 86.50 198 THR A O 1
ATOM 1583 N N . ALA A 1 199 ? 4.632 -11.565 -4.748 1.00 87.19 199 ALA A N 1
ATOM 1584 C CA . ALA A 1 199 ? 5.535 -10.908 -3.804 1.00 87.19 199 ALA A CA 1
ATOM 1585 C C . ALA A 1 199 ? 5.739 -9.409 -4.096 1.00 87.19 199 ALA A C 1
ATOM 1587 O O . ALA A 1 199 ? 5.962 -8.638 -3.163 1.00 87.19 199 ALA A O 1
ATOM 1588 N N . GLN A 1 200 ? 5.664 -8.989 -5.363 1.00 82.94 200 GLN A N 1
ATOM 1589 C CA . GLN A 1 200 ? 5.902 -7.601 -5.766 1.00 82.94 200 GLN A CA 1
ATOM 1590 C C . GLN A 1 200 ? 4.620 -6.763 -5.840 1.00 82.94 200 GLN A C 1
ATOM 1592 O O . GLN A 1 200 ? 4.669 -5.577 -5.534 1.00 82.94 200 GLN A O 1
ATOM 1597 N N . SER A 1 201 ? 3.468 -7.347 -6.188 1.00 83.12 201 SER A N 1
ATOM 1598 C CA . SER A 1 201 ? 2.191 -6.614 -6.304 1.00 83.12 201 SER A CA 1
ATOM 1599 C C . SER A 1 201 ? 1.357 -6.595 -5.013 1.00 83.12 201 SER A C 1
ATOM 1601 O O . SER A 1 201 ? 0.291 -5.964 -4.961 1.00 83.12 201 SER A O 1
ATOM 1603 N N . TRP A 1 202 ? 1.832 -7.294 -3.977 1.00 88.94 202 TRP A N 1
ATOM 1604 C CA . TRP A 1 202 ? 1.247 -7.328 -2.641 1.00 88.94 202 TRP A CA 1
ATOM 1605 C C . TRP A 1 202 ? 1.229 -5.947 -1.983 1.00 88.94 202 TRP A C 1
ATOM 1607 O O . TRP A 1 202 ? 2.219 -5.213 -2.031 1.00 88.94 202 TRP A O 1
ATOM 1617 N N . SER A 1 203 ? 0.117 -5.642 -1.316 1.00 87.44 203 SER A N 1
ATOM 1618 C CA . SER A 1 203 ? -0.031 -4.509 -0.404 1.00 87.44 203 SER A CA 1
ATOM 1619 C C . SER A 1 203 ? -0.762 -4.951 0.865 1.00 87.44 203 SER A C 1
ATOM 1621 O O . SER A 1 203 ? -1.499 -5.949 0.855 1.00 87.44 203 SER A O 1
ATOM 1623 N N . LEU A 1 204 ? -0.566 -4.216 1.964 1.00 87.25 204 LEU A N 1
ATOM 1624 C CA . LEU A 1 204 ? -1.238 -4.502 3.239 1.00 87.25 204 LEU A CA 1
ATOM 1625 C C . LEU A 1 204 ? -2.764 -4.413 3.095 1.00 87.25 204 LEU A C 1
ATOM 1627 O O . LEU A 1 204 ? -3.492 -5.276 3.594 1.00 87.25 204 LEU A O 1
ATOM 1631 N N . GLU A 1 205 ? -3.231 -3.413 2.347 1.00 75.94 205 GLU A N 1
ATOM 1632 C CA . GLU A 1 205 ? -4.650 -3.163 2.099 1.00 75.94 205 GLU A CA 1
ATOM 1633 C C . GLU A 1 205 ? -5.303 -4.285 1.287 1.00 75.94 205 GLU A C 1
ATOM 1635 O O . GLU A 1 205 ? -6.389 -4.741 1.642 1.00 75.94 205 GLU A O 1
ATOM 1640 N N . LYS A 1 206 ? -4.639 -4.785 0.234 1.00 74.19 206 LYS A N 1
ATOM 1641 C CA . LYS A 1 206 ? -5.248 -5.750 -0.696 1.00 74.19 206 LYS A CA 1
ATOM 1642 C C . LYS A 1 206 ? -5.709 -7.029 -0.005 1.00 74.19 206 LYS A C 1
ATOM 1644 O O . LYS A 1 206 ? -6.718 -7.582 -0.419 1.00 74.19 206 LYS A O 1
ATOM 1649 N N . ILE A 1 207 ? -5.013 -7.492 1.037 1.00 68.12 207 ILE A N 1
ATOM 1650 C CA . ILE A 1 207 ? -5.404 -8.697 1.790 1.00 68.12 207 ILE A CA 1
ATOM 1651 C C . ILE A 1 207 ? -6.364 -8.371 2.943 1.00 68.12 207 ILE A C 1
ATOM 1653 O O . ILE A 1 207 ? -7.270 -9.161 3.215 1.00 68.12 207 ILE A O 1
ATOM 1657 N N . PHE A 1 208 ? -6.204 -7.221 3.606 1.00 64.62 208 PHE A N 1
ATOM 1658 C CA . PHE A 1 208 ? -7.027 -6.838 4.760 1.00 64.62 208 PHE A CA 1
ATOM 1659 C C . PHE A 1 208 ? -8.418 -6.323 4.367 1.00 64.62 208 PHE A C 1
ATOM 1661 O O . PHE A 1 208 ? -9.427 -6.754 4.929 1.00 64.62 208 PHE A O 1
ATOM 1668 N N . CYS A 1 209 ? -8.469 -5.450 3.364 1.00 61.12 209 CYS A N 1
ATOM 1669 C CA . CYS A 1 209 ? -9.676 -4.816 2.845 1.00 61.12 209 CYS A CA 1
ATOM 1670 C C . CYS A 1 209 ? -10.244 -5.565 1.640 1.00 61.12 209 CYS A C 1
ATOM 1672 O O . CYS A 1 209 ? -10.991 -4.973 0.866 1.00 61.12 209 CYS A O 1
ATOM 1674 N N . LEU A 1 210 ? -9.884 -6.845 1.457 1.00 59.16 210 LEU A N 1
ATOM 1675 C CA . LEU A 1 210 ? -10.326 -7.676 0.338 1.00 59.16 210 LEU A CA 1
ATOM 1676 C C . LEU A 1 210 ? -11.854 -7.818 0.404 1.00 59.16 210 LEU A C 1
ATOM 1678 O O . LEU A 1 210 ? -12.418 -8.734 1.024 1.00 59.16 210 LEU A O 1
ATOM 1682 N N . ASP A 1 211 ? -12.530 -6.840 -0.192 1.00 52.12 211 ASP A N 1
ATOM 1683 C CA . ASP A 1 211 ? -13.972 -6.737 -0.230 1.00 52.12 211 ASP A CA 1
ATOM 1684 C C . ASP A 1 211 ? -14.516 -8.016 -0.874 1.00 52.12 211 ASP A C 1
ATOM 1686 O O . ASP A 1 211 ? -13.869 -8.633 -1.730 1.00 52.12 211 ASP A O 1
ATOM 1690 N N . ARG A 1 212 ? -15.716 -8.447 -0.475 1.00 54.38 212 ARG A N 1
ATOM 1691 C CA . ARG A 1 212 ? -16.381 -9.607 -1.099 1.00 54.38 212 ARG A CA 1
ATOM 1692 C C . ARG A 1 212 ? -16.453 -9.450 -2.625 1.00 54.38 212 ARG A C 1
ATOM 1694 O O . ARG A 1 212 ? -16.429 -10.453 -3.338 1.00 54.38 212 ARG A O 1
ATOM 1701 N N . ARG A 1 213 ? -16.480 -8.202 -3.110 1.00 45.78 213 ARG A N 1
ATOM 1702 C CA . ARG A 1 213 ? -16.504 -7.834 -4.531 1.00 45.78 213 ARG A CA 1
ATOM 1703 C C . ARG A 1 213 ? -15.173 -8.056 -5.266 1.00 45.78 213 ARG A C 1
ATOM 1705 O O . ARG A 1 213 ? -15.210 -8.357 -6.453 1.00 45.78 213 ARG A O 1
ATOM 1712 N N . HIS A 1 214 ? -14.026 -8.019 -4.579 1.00 49.25 214 HIS A N 1
ATOM 1713 C CA . HIS A 1 214 ? -12.693 -8.253 -5.166 1.00 49.25 214 HIS A CA 1
ATOM 1714 C C . HIS A 1 214 ? -12.139 -9.664 -4.895 1.00 49.25 214 HIS A C 1
ATOM 1716 O O . HIS A 1 214 ? -10.950 -9.918 -5.070 1.00 49.25 214 HIS A O 1
ATOM 1722 N N . SER A 1 215 ? -13.005 -10.618 -4.533 1.00 50.25 215 SER A N 1
ATOM 1723 C CA . SER A 1 215 ? -12.685 -12.027 -4.223 1.00 50.25 215 SER A CA 1
ATOM 1724 C C . SER A 1 215 ? -12.057 -12.856 -5.362 1.00 50.25 215 SER A C 1
ATOM 1726 O O . SER A 1 215 ? -11.900 -14.064 -5.219 1.00 50.25 215 SER A O 1
ATOM 1728 N N . ARG A 1 216 ? -11.662 -12.227 -6.476 1.00 57.09 216 ARG A N 1
ATOM 1729 C CA . ARG A 1 216 ? -10.989 -12.858 -7.623 1.00 57.09 216 ARG A CA 1
ATOM 1730 C C . ARG A 1 216 ? -9.464 -12.707 -7.607 1.00 57.09 216 ARG A C 1
ATOM 1732 O O . ARG A 1 216 ? -8.813 -13.078 -8.577 1.00 57.09 216 ARG A O 1
ATOM 1739 N N . ALA A 1 217 ? -8.887 -12.148 -6.545 1.00 66.44 217 ALA A N 1
ATOM 1740 C CA . ALA A 1 217 ? -7.439 -12.076 -6.407 1.00 66.44 217 ALA A CA 1
ATOM 1741 C C . ALA A 1 217 ? -6.855 -13.478 -6.190 1.00 66.44 217 ALA A C 1
ATOM 1743 O O . ALA A 1 217 ? -7.155 -14.141 -5.196 1.00 66.44 217 ALA A O 1
ATOM 1744 N N . VAL A 1 218 ? -6.031 -13.929 -7.135 1.00 72.00 218 VAL A N 1
ATOM 1745 C CA . VAL A 1 218 ? -5.361 -15.229 -7.063 1.00 72.00 218 VAL A CA 1
ATOM 1746 C C . VAL A 1 218 ? -3.995 -14.999 -6.434 1.00 72.00 218 VAL A C 1
ATOM 1748 O O . VAL A 1 218 ? -3.109 -14.393 -7.029 1.00 72.00 218 VAL A O 1
ATOM 1751 N N . ALA A 1 219 ? -3.825 -15.442 -5.192 1.00 79.19 219 ALA A N 1
ATOM 1752 C CA . ALA A 1 219 ? -2.523 -15.413 -4.542 1.00 79.19 219 ALA A CA 1
ATOM 1753 C C . ALA A 1 219 ? -1.580 -16.388 -5.258 1.00 79.19 219 ALA A C 1
ATOM 1755 O O . ALA A 1 219 ? -1.890 -17.574 -5.390 1.00 79.19 219 ALA A O 1
ATOM 1756 N N . VAL A 1 220 ? -0.425 -15.898 -5.705 1.00 81.88 220 VAL A N 1
ATOM 1757 C CA . VAL A 1 220 ? 0.612 -16.762 -6.272 1.00 81.88 220 VAL A CA 1
ATOM 1758 C C . VAL A 1 220 ? 1.353 -17.402 -5.104 1.00 81.88 220 VAL A C 1
ATOM 1760 O O . VAL A 1 220 ? 2.059 -16.727 -4.359 1.00 81.88 220 VAL A O 1
ATOM 1763 N N . VAL A 1 221 ? 1.141 -18.704 -4.905 1.00 78.94 221 VAL A N 1
ATOM 1764 C CA . VAL A 1 221 ? 1.738 -19.466 -3.790 1.00 78.94 221 VAL A CA 1
ATOM 1765 C C . VAL A 1 221 ? 3.052 -20.145 -4.209 1.00 78.94 221 VAL A C 1
ATOM 1767 O O . VAL A 1 221 ? 3.828 -20.559 -3.3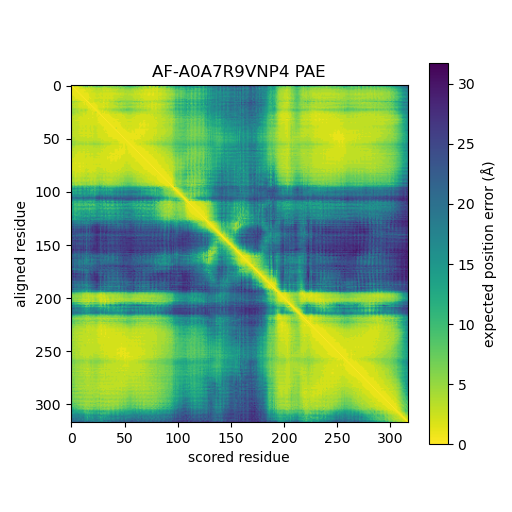57 1.00 78.94 221 VAL A O 1
ATOM 1770 N N . HIS A 1 222 ? 3.320 -20.253 -5.516 1.00 76.25 222 HIS A N 1
ATOM 1771 C CA . HIS A 1 222 ? 4.461 -20.994 -6.065 1.00 76.25 222 HIS A CA 1
ATOM 1772 C C . HIS A 1 222 ? 5.209 -20.183 -7.129 1.00 76.25 222 HIS A C 1
ATOM 1774 O O . HIS A 1 222 ? 4.622 -19.338 -7.806 1.00 76.25 222 HIS A O 1
ATOM 1780 N N . GLY A 1 223 ? 6.500 -20.478 -7.293 1.00 84.31 223 GLY A N 1
ATOM 1781 C CA . GLY A 1 223 ? 7.380 -19.825 -8.263 1.00 84.31 223 GLY A CA 1
ATOM 1782 C C . GLY A 1 223 ? 8.157 -18.628 -7.695 1.00 84.31 223 GLY A C 1
ATOM 1783 O O . GLY A 1 223 ? 8.002 -18.271 -6.529 1.00 84.31 223 GLY A O 1
ATOM 1784 N N . PRO A 1 224 ? 8.999 -17.977 -8.513 1.00 82.19 224 PRO A N 1
ATOM 1785 C CA . PRO A 1 224 ? 9.856 -16.868 -8.073 1.00 82.19 224 PRO A CA 1
ATOM 1786 C C . PRO A 1 224 ? 9.064 -15.627 -7.628 1.00 82.19 224 PRO A C 1
ATOM 1788 O O . PRO A 1 224 ? 9.578 -14.788 -6.896 1.00 82.19 224 PRO A O 1
ATOM 1791 N N . ALA A 1 225 ? 7.802 -15.524 -8.051 1.00 84.50 225 ALA A N 1
ATOM 1792 C CA . ALA A 1 225 ? 6.881 -14.451 -7.687 1.00 84.50 225 ALA A CA 1
ATOM 1793 C C . ALA A 1 225 ? 5.941 -14.826 -6.521 1.00 84.50 225 ALA A C 1
ATOM 1795 O O . ALA A 1 225 ? 5.011 -14.068 -6.227 1.00 84.50 225 ALA A O 1
ATOM 1796 N N . ALA A 1 226 ? 6.152 -15.984 -5.881 1.00 86.06 226 ALA A N 1
ATOM 1797 C CA . ALA A 1 226 ? 5.323 -16.463 -4.783 1.00 86.06 226 ALA A CA 1
ATOM 1798 C C . ALA A 1 226 ? 5.351 -15.516 -3.586 1.00 86.06 226 ALA A C 1
ATOM 1800 O O . ALA A 1 226 ? 6.393 -14.967 -3.227 1.00 86.06 226 ALA A O 1
ATOM 1801 N N . LEU A 1 227 ? 4.203 -15.359 -2.935 1.00 87.62 227 LEU A N 1
ATOM 1802 C CA . LEU A 1 227 ? 4.110 -14.607 -1.693 1.00 87.62 227 LEU A CA 1
ATOM 1803 C C . LEU A 1 227 ? 5.014 -15.209 -0.612 1.00 87.62 227 LEU A C 1
ATOM 1805 O O . LEU A 1 227 ? 5.104 -16.421 -0.416 1.00 87.62 227 LEU A O 1
ATOM 1809 N N . THR A 1 228 ? 5.675 -14.339 0.141 1.00 91.94 228 THR A N 1
ATOM 1810 C CA . THR A 1 228 ? 6.499 -14.783 1.268 1.00 91.94 228 THR A CA 1
ATOM 1811 C C . THR A 1 228 ? 5.635 -14.984 2.509 1.00 91.94 228 THR A C 1
ATOM 1813 O O . THR A 1 228 ? 4.689 -14.232 2.761 1.00 91.94 228 THR A O 1
ATOM 1816 N N . GLU A 1 229 ? 5.992 -15.949 3.361 1.00 90.88 229 GLU A N 1
ATOM 1817 C CA . GLU A 1 229 ? 5.282 -16.159 4.632 1.00 90.88 229 GLU A CA 1
ATOM 1818 C C . GLU A 1 229 ? 5.282 -14.885 5.499 1.00 90.88 229 GLU A C 1
ATOM 1820 O O . GLU A 1 229 ? 4.298 -14.567 6.169 1.00 90.88 229 GLU A O 1
ATOM 1825 N N . ARG A 1 230 ? 6.366 -14.099 5.434 1.00 93.31 230 ARG A N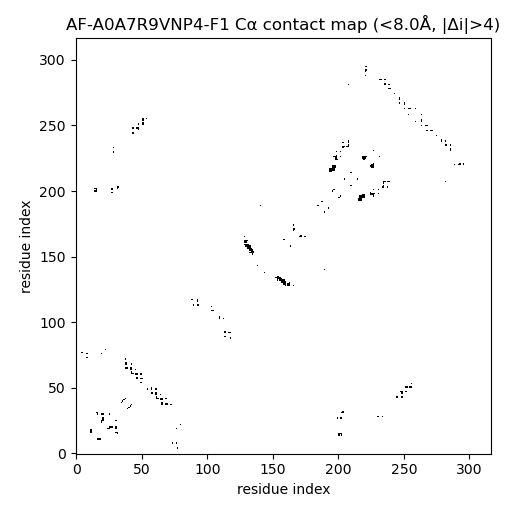 1
ATOM 1826 C CA . ARG A 1 230 ? 6.488 -12.814 6.136 1.00 93.31 230 ARG A CA 1
ATOM 1827 C C . ARG A 1 230 ? 5.437 -11.800 5.676 1.00 93.31 230 ARG A C 1
ATOM 1829 O O . ARG A 1 230 ? 4.854 -11.136 6.528 1.00 93.31 230 ARG A O 1
ATOM 1836 N N . GLN A 1 231 ? 5.154 -11.705 4.375 1.00 92.56 231 GLN A N 1
ATOM 1837 C CA . GLN A 1 231 ? 4.104 -10.823 3.844 1.00 92.56 231 GLN A CA 1
ATOM 1838 C C . GLN A 1 231 ? 2.722 -11.242 4.344 1.00 92.56 231 GLN A C 1
ATOM 1840 O O . GLN A 1 231 ? 1.956 -10.409 4.822 1.00 92.56 231 GLN A O 1
ATOM 1845 N N . VAL A 1 232 ? 2.425 -12.543 4.334 1.00 89.75 232 VAL A N 1
ATOM 1846 C CA . VAL A 1 232 ? 1.129 -13.052 4.807 1.00 89.75 232 VAL A CA 1
ATOM 1847 C C . VAL A 1 232 ? 0.954 -12.835 6.316 1.00 89.75 232 VAL A C 1
ATOM 1849 O O . VAL A 1 232 ? -0.100 -12.363 6.754 1.00 89.75 232 VAL A O 1
ATOM 1852 N N . ARG A 1 233 ? 1.997 -13.091 7.121 1.00 92.62 233 ARG A N 1
ATOM 1853 C CA . ARG A 1 233 ? 2.008 -12.759 8.559 1.00 92.62 233 ARG A CA 1
ATOM 1854 C C . ARG A 1 233 ? 1.846 -11.255 8.795 1.00 92.62 233 ARG A C 1
ATOM 1856 O O . ARG A 1 233 ? 1.129 -10.863 9.710 1.00 92.62 233 ARG A O 1
ATOM 1863 N N . SER A 1 234 ? 2.457 -10.424 7.953 1.00 93.31 234 SER A N 1
ATOM 1864 C CA . SER A 1 234 ? 2.336 -8.966 8.014 1.00 93.31 234 SER A CA 1
ATOM 1865 C C . SER A 1 234 ? 0.912 -8.485 7.719 1.00 93.31 234 SER A C 1
ATOM 1867 O O . SER A 1 234 ? 0.392 -7.661 8.468 1.00 93.31 234 SER A O 1
ATOM 1869 N N . SER A 1 235 ? 0.241 -9.025 6.693 1.00 90.75 235 SER A N 1
ATOM 1870 C CA . SER A 1 235 ? -1.177 -8.725 6.427 1.00 90.75 235 SER A CA 1
ATOM 1871 C C . SER A 1 235 ? -2.069 -9.129 7.599 1.00 90.75 235 SER A C 1
ATOM 1873 O O . SER A 1 235 ? -2.977 -8.390 7.970 1.00 90.75 235 SER A O 1
ATOM 1875 N N . PHE A 1 236 ? -1.799 -10.284 8.215 1.0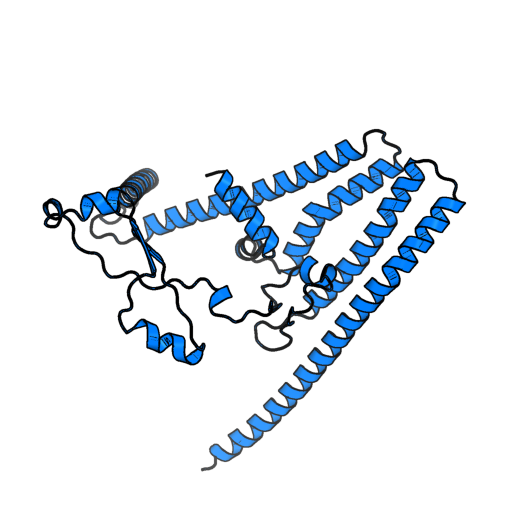0 90.25 236 PHE A N 1
ATOM 1876 C CA . PHE A 1 236 ? -2.538 -10.727 9.395 1.00 90.25 236 PHE A CA 1
ATOM 1877 C C . PHE A 1 236 ? -2.300 -9.811 10.605 1.00 90.25 236 PHE A C 1
ATOM 1879 O O . PHE A 1 236 ? -3.254 -9.438 11.283 1.00 90.25 236 PHE A O 1
ATOM 1886 N N . ALA A 1 237 ? -1.056 -9.393 10.850 1.00 92.69 237 ALA A N 1
ATOM 1887 C CA . ALA A 1 237 ? -0.728 -8.444 11.912 1.00 92.69 237 ALA A CA 1
ATOM 1888 C C . ALA A 1 237 ? -1.415 -7.086 11.688 1.00 92.69 237 ALA A C 1
ATOM 1890 O O . ALA A 1 237 ? -2.058 -6.567 12.599 1.00 92.69 237 ALA A O 1
ATOM 1891 N N . CYS A 1 238 ? -1.358 -6.554 10.464 1.00 92.62 238 CYS A N 1
ATOM 1892 C CA . CYS A 1 238 ? -2.089 -5.348 10.073 1.00 92.62 238 CYS A CA 1
ATOM 1893 C C . CYS A 1 238 ? -3.594 -5.501 10.310 1.00 92.62 238 CYS A C 1
ATOM 1895 O O . CYS A 1 238 ? -4.226 -4.581 10.820 1.00 92.62 238 CYS A O 1
ATOM 1897 N N . ALA A 1 239 ? -4.153 -6.690 10.069 1.00 90.81 239 ALA A N 1
ATOM 1898 C CA . ALA A 1 239 ? -5.560 -6.937 10.329 1.00 90.81 239 ALA A CA 1
ATOM 1899 C C . ALA A 1 239 ? -5.950 -6.848 11.807 1.00 90.81 239 ALA A C 1
ATOM 1901 O O . ALA A 1 239 ? -7.016 -6.327 12.139 1.00 90.81 239 ALA A O 1
ATOM 1902 N N . ILE A 1 240 ? -5.092 -7.350 12.695 1.00 92.19 240 ILE A N 1
ATOM 1903 C CA . ILE A 1 240 ? -5.289 -7.236 14.143 1.00 92.19 240 ILE A CA 1
ATOM 1904 C C . ILE A 1 240 ? -5.180 -5.771 14.566 1.00 92.19 240 ILE A C 1
ATOM 1906 O O . ILE A 1 240 ? -6.054 -5.281 15.275 1.00 92.19 240 ILE A O 1
ATOM 1910 N N . ILE A 1 241 ? -4.148 -5.059 14.105 1.00 93.94 241 ILE A N 1
ATOM 1911 C CA . ILE A 1 241 ? -3.945 -3.643 14.438 1.00 93.94 241 ILE A CA 1
ATOM 1912 C C . ILE A 1 241 ? -5.114 -2.794 13.929 1.00 93.94 241 ILE A C 1
ATOM 1914 O O . ILE A 1 241 ? -5.648 -1.986 14.683 1.00 93.94 241 ILE A O 1
ATOM 1918 N N . GLY A 1 242 ? -5.573 -3.017 12.697 1.00 92.25 242 GLY A N 1
ATOM 1919 C CA . GLY A 1 242 ? -6.749 -2.351 12.141 1.00 92.25 242 GLY A CA 1
ATOM 1920 C C . GLY A 1 242 ? -8.009 -2.609 12.969 1.00 92.25 242 GLY A C 1
ATOM 1921 O O . GLY A 1 242 ? -8.730 -1.669 13.289 1.00 92.25 242 GLY A O 1
ATOM 1922 N N . ALA A 1 243 ? -8.244 -3.853 13.399 1.00 92.69 243 ALA A N 1
ATOM 1923 C CA . ALA A 1 243 ? -9.361 -4.182 14.287 1.00 92.69 243 ALA A CA 1
ATOM 1924 C C . ALA A 1 243 ? -9.259 -3.473 15.652 1.00 92.69 243 ALA A C 1
ATOM 1926 O O . ALA A 1 243 ? -10.264 -2.970 16.151 1.00 92.69 243 ALA A O 1
ATOM 1927 N N . LEU A 1 244 ? -8.057 -3.385 16.233 1.00 95.06 244 LEU A N 1
ATOM 1928 C CA . LEU A 1 244 ? -7.823 -2.636 17.472 1.00 95.06 244 LEU A CA 1
ATOM 1929 C C . LEU A 1 244 ? -8.102 -1.140 17.286 1.00 95.06 244 LEU A C 1
ATOM 1931 O O . LEU A 1 244 ? -8.791 -0.549 18.112 1.00 95.06 244 LEU A O 1
ATOM 1935 N N . LEU A 1 245 ? -7.644 -0.537 16.185 1.00 94.69 245 LEU A N 1
ATOM 1936 C CA . LEU A 1 245 ? -7.924 0.868 15.868 1.00 94.69 245 LEU A CA 1
ATOM 1937 C C . LEU A 1 245 ? -9.431 1.123 15.689 1.00 94.69 245 LEU A C 1
ATOM 1939 O O . LEU A 1 245 ? -9.949 2.095 16.237 1.00 94.69 245 LEU A O 1
ATOM 1943 N N . ILE A 1 246 ? -10.148 0.217 15.011 1.00 93.88 246 ILE A N 1
ATOM 1944 C CA . ILE A 1 246 ? -11.614 0.279 14.847 1.00 93.88 246 ILE A CA 1
ATOM 1945 C C . ILE A 1 246 ? -12.347 0.205 16.195 1.00 93.88 246 ILE A C 1
ATOM 1947 O O . ILE A 1 246 ? -13.419 0.784 16.324 1.00 93.88 246 ILE A O 1
ATOM 1951 N N . ILE A 1 247 ? -11.798 -0.484 17.200 1.00 96.00 247 ILE A N 1
ATOM 1952 C CA . ILE A 1 247 ? -12.373 -0.535 18.554 1.00 96.00 247 ILE A CA 1
ATOM 1953 C C . ILE A 1 247 ? -12.049 0.743 19.339 1.00 96.00 247 ILE A C 1
ATOM 1955 O O . ILE A 1 247 ? -12.925 1.318 19.985 1.00 96.00 247 ILE A O 1
ATOM 1959 N N . ILE A 1 248 ? -10.796 1.196 19.288 1.00 97.00 248 ILE A N 1
ATOM 1960 C CA . ILE A 1 248 ? -10.307 2.314 20.103 1.00 97.00 248 ILE A CA 1
ATOM 1961 C C . ILE A 1 248 ? -10.942 3.644 19.683 1.00 97.00 248 ILE A C 1
ATOM 1963 O O . ILE A 1 248 ? -11.313 4.427 20.556 1.00 97.00 248 ILE A O 1
ATOM 1967 N N . VAL A 1 249 ? -11.110 3.902 18.382 1.00 96.94 249 VAL A N 1
ATOM 1968 C CA . VAL A 1 249 ? -11.628 5.192 17.889 1.00 96.94 249 VAL A CA 1
ATOM 1969 C C . VAL A 1 249 ? -13.063 5.481 18.374 1.00 96.94 249 VAL A C 1
ATOM 1971 O O . VAL A 1 249 ? -13.274 6.538 18.972 1.00 96.94 249 VAL A O 1
ATOM 1974 N N . PRO A 1 250 ? -14.054 4.579 18.218 1.00 97.06 250 PRO A N 1
ATOM 1975 C CA . PRO A 1 250 ? -15.398 4.785 18.756 1.00 97.06 250 PRO A CA 1
ATOM 1976 C C . PRO A 1 250 ? -15.426 4.856 20.281 1.00 97.06 250 PRO A C 1
ATOM 1978 O O . PRO A 1 250 ? -16.185 5.650 20.826 1.00 97.06 250 PRO A O 1
ATOM 1981 N N . MET A 1 251 ? -14.588 4.079 20.981 1.00 97.44 251 MET A N 1
ATOM 1982 C CA . MET A 1 251 ? -14.481 4.192 22.441 1.00 97.44 251 MET A CA 1
ATOM 1983 C C . MET A 1 251 ? -14.009 5.586 22.862 1.00 97.44 251 MET A C 1
ATOM 1985 O O . MET A 1 251 ? -14.631 6.197 23.729 1.00 97.44 251 MET A O 1
ATOM 1989 N N . ALA A 1 252 ? -12.954 6.106 22.229 1.00 97.88 252 ALA A N 1
ATOM 1990 C CA . ALA A 1 252 ? -12.454 7.453 22.490 1.00 97.88 252 ALA A CA 1
ATOM 1991 C C . ALA A 1 252 ? -13.535 8.511 22.207 1.00 97.88 252 ALA A C 1
ATOM 1993 O O . ALA A 1 252 ? -13.715 9.438 22.995 1.00 97.88 252 ALA A O 1
ATOM 1994 N N . LEU A 1 253 ? -14.318 8.326 21.139 1.00 97.88 253 LEU A N 1
ATOM 1995 C CA . LEU A 1 253 ? -15.443 9.199 20.805 1.00 97.88 253 LEU A CA 1
ATOM 1996 C C . LEU A 1 253 ? -16.566 9.147 21.857 1.00 97.88 253 LEU A C 1
ATOM 1998 O O . LEU A 1 253 ? -17.073 10.193 22.256 1.00 97.88 253 LEU A O 1
ATOM 2002 N N . CYS A 1 254 ? -16.945 7.961 22.343 1.00 98.00 254 CYS A N 1
ATOM 2003 C CA . CYS A 1 254 ? -17.955 7.835 23.399 1.00 98.00 254 CYS A CA 1
ATOM 2004 C C . CYS A 1 254 ? -17.500 8.472 24.721 1.00 98.00 254 CYS A C 1
ATOM 2006 O O . CYS A 1 254 ? -18.321 9.062 25.423 1.00 98.00 254 CYS A O 1
ATOM 2008 N N . VAL A 1 255 ? -16.206 8.377 25.048 1.00 97.75 255 VAL A N 1
ATOM 2009 C CA . VAL A 1 255 ? -15.619 9.035 26.228 1.00 97.75 255 VAL A CA 1
ATOM 2010 C C . VAL A 1 255 ? -15.615 10.557 26.068 1.00 97.75 255 VAL A C 1
ATOM 2012 O O . VAL A 1 255 ? -15.952 11.267 27.015 1.00 97.75 255 VAL A O 1
ATOM 2015 N N . TRP A 1 256 ? -15.287 11.061 24.875 1.00 98.00 256 TRP A N 1
ATOM 2016 C CA . TRP A 1 256 ? -15.335 12.491 24.564 1.00 98.00 256 TRP A CA 1
ATOM 2017 C C . TRP A 1 256 ? -16.757 13.066 24.680 1.00 98.00 256 TRP A C 1
ATOM 2019 O O . TRP A 1 256 ? -16.928 14.144 25.238 1.00 98.00 256 TRP A O 1
ATOM 2029 N N . MET A 1 257 ? -17.779 12.318 24.239 1.00 97.88 257 MET A N 1
ATOM 2030 C CA . MET A 1 257 ? -19.200 12.693 24.370 1.00 97.88 257 MET A CA 1
ATOM 2031 C C . MET A 1 257 ? -19.782 12.518 25.784 1.00 97.88 257 MET A C 1
ATOM 2033 O O . MET A 1 257 ? -20.973 12.746 25.981 1.00 97.88 257 MET A O 1
ATOM 2037 N N . GLU A 1 258 ? -18.974 12.090 26.758 1.00 97.81 258 GLU A N 1
ATOM 2038 C CA . GLU A 1 258 ? -19.396 11.885 28.151 1.00 97.81 258 GLU A CA 1
ATOM 2039 C C . GLU A 1 258 ? -20.553 10.884 28.314 1.00 97.81 258 GLU A C 1
ATOM 2041 O O . GLU A 1 258 ? -21.395 11.001 29.207 1.00 97.81 258 GLU A O 1
ATOM 2046 N N . PHE A 1 259 ? -20.600 9.857 27.460 1.00 98.00 259 PHE A N 1
ATOM 2047 C CA . PHE A 1 259 ? -21.590 8.793 27.600 1.00 98.00 259 PHE A CA 1
ATOM 2048 C C . PHE A 1 259 ? -21.389 7.981 28.880 1.00 98.00 259 PHE A C 1
ATOM 2050 O O . PHE A 1 259 ? -20.276 7.790 29.372 1.00 98.00 259 PHE A O 1
ATOM 2057 N N . SER A 1 260 ? -22.495 7.447 29.404 1.00 97.94 260 SER A N 1
ATOM 2058 C CA . SER A 1 260 ? -22.455 6.568 30.569 1.00 97.94 260 SER A CA 1
ATOM 2059 C C . SER A 1 260 ? -21.625 5.313 30.282 1.00 97.94 260 SER A C 1
ATOM 2061 O O . SER A 1 260 ? -21.618 4.786 29.165 1.00 97.94 260 SER A O 1
ATOM 2063 N N . ALA A 1 261 ? -20.960 4.784 31.313 1.00 97.25 261 ALA A N 1
ATOM 2064 C CA . ALA A 1 261 ? -20.123 3.588 31.191 1.00 97.25 261 ALA A CA 1
ATOM 2065 C C . ALA A 1 261 ? -20.880 2.391 30.582 1.00 97.25 261 ALA A C 1
ATOM 2067 O O . ALA A 1 261 ? -20.309 1.613 29.822 1.00 97.25 261 ALA A O 1
ATOM 2068 N N . VAL A 1 262 ? -22.185 2.278 30.855 1.00 97.50 262 VAL A N 1
ATOM 2069 C CA . VAL A 1 262 ? -23.049 1.226 30.301 1.00 97.50 262 VAL A CA 1
ATOM 2070 C C . VAL A 1 262 ? -23.146 1.329 28.777 1.00 97.50 262 VAL A C 1
ATOM 2072 O O . VAL A 1 262 ? -22.984 0.321 28.091 1.00 97.50 262 VAL A O 1
ATOM 2075 N N . LEU A 1 263 ? -23.354 2.531 28.230 1.00 96.38 263 LEU A N 1
ATOM 2076 C CA . LEU A 1 263 ? -23.430 2.731 26.779 1.00 96.38 263 LEU A CA 1
ATOM 2077 C C . LEU A 1 263 ? -22.096 2.418 26.096 1.00 96.38 263 LEU A C 1
ATOM 2079 O O . LEU A 1 263 ? -22.091 1.772 25.049 1.00 96.38 263 LEU A O 1
ATOM 2083 N N . ILE A 1 264 ? -20.975 2.804 26.712 1.00 97.19 264 ILE A N 1
ATOM 2084 C CA . ILE A 1 264 ? -19.630 2.492 26.202 1.00 97.19 264 ILE A CA 1
ATOM 2085 C C . ILE A 1 264 ? -19.440 0.972 26.092 1.00 97.19 264 ILE A C 1
ATOM 2087 O O . ILE A 1 264 ? -19.003 0.480 25.051 1.00 97.19 264 ILE A O 1
ATOM 2091 N N . VAL A 1 265 ? -19.820 0.217 27.130 1.00 97.75 265 VAL A N 1
ATOM 2092 C CA . VAL A 1 265 ? -19.734 -1.253 27.126 1.00 97.75 265 VAL A CA 1
ATOM 2093 C C . VAL A 1 265 ? -20.630 -1.861 26.043 1.00 97.75 265 VAL A C 1
ATOM 2095 O O . VAL A 1 265 ? -20.189 -2.760 25.329 1.00 97.75 265 VAL A O 1
ATOM 2098 N N . VAL A 1 266 ? -21.858 -1.363 25.867 1.00 97.56 266 VAL A N 1
ATOM 2099 C CA . VAL A 1 266 ? -22.773 -1.854 24.820 1.00 97.56 266 VAL A CA 1
ATOM 2100 C C . VAL A 1 266 ? -22.194 -1.624 23.420 1.00 97.56 266 VAL A C 1
ATOM 2102 O O . VAL A 1 266 ? -22.166 -2.554 22.612 1.00 97.56 266 VAL A O 1
ATOM 2105 N N . VAL A 1 267 ? -21.680 -0.422 23.138 1.00 96.25 267 VAL A N 1
ATOM 2106 C CA . VAL A 1 267 ? -21.042 -0.098 21.849 1.00 96.25 267 VAL A CA 1
ATOM 2107 C C . VAL A 1 267 ? -19.822 -0.987 21.606 1.00 96.25 267 VAL A C 1
ATOM 2109 O O . VAL A 1 267 ? -19.673 -1.538 20.514 1.00 96.25 267 VAL A O 1
ATOM 2112 N N . LEU A 1 268 ? -18.988 -1.197 22.629 1.00 96.75 268 LEU A N 1
ATOM 2113 C CA . LEU A 1 268 ? -17.834 -2.091 22.550 1.00 96.75 268 LEU A CA 1
ATOM 2114 C C . LEU A 1 268 ? -18.250 -3.524 22.191 1.00 96.75 268 LEU A C 1
ATOM 2116 O O . LEU A 1 268 ? -17.660 -4.125 21.293 1.00 96.75 268 LEU A O 1
ATOM 2120 N N . VAL A 1 269 ? -19.285 -4.061 22.845 1.00 97.62 269 VAL A N 1
ATOM 2121 C CA . VAL A 1 269 ? -19.802 -5.407 22.553 1.00 97.62 269 VAL A CA 1
ATOM 2122 C C . VAL A 1 269 ? -20.289 -5.501 21.106 1.00 97.62 269 VAL A C 1
ATOM 2124 O O . VAL A 1 269 ? -19.935 -6.457 20.416 1.00 97.62 269 VAL A O 1
ATOM 2127 N N . ILE A 1 270 ? -21.034 -4.505 20.613 1.00 97.00 270 ILE A N 1
ATOM 2128 C CA . ILE A 1 270 ? -21.516 -4.475 19.222 1.00 97.00 270 ILE A CA 1
ATOM 2129 C C . ILE A 1 270 ? -20.338 -4.490 18.238 1.00 97.00 270 ILE A C 1
ATOM 2131 O O . ILE A 1 270 ? -20.314 -5.320 17.327 1.00 97.00 270 ILE A O 1
ATOM 2135 N N . ILE A 1 271 ? -19.334 -3.632 18.441 1.00 96.06 271 ILE A N 1
ATOM 2136 C CA . ILE A 1 271 ? -18.154 -3.563 17.564 1.00 96.06 271 ILE A CA 1
ATOM 2137 C C . ILE A 1 271 ? -17.394 -4.892 17.573 1.00 96.06 271 ILE A C 1
ATOM 2139 O O . ILE A 1 271 ? -17.044 -5.410 16.511 1.00 96.06 271 ILE A O 1
ATOM 2143 N N . VAL A 1 272 ? -17.177 -5.486 18.751 1.00 96.00 272 VAL A N 1
ATOM 2144 C CA . VAL A 1 272 ? -16.507 -6.788 18.873 1.00 96.00 272 VAL A CA 1
ATOM 2145 C C . VAL A 1 272 ? -17.286 -7.863 18.114 1.00 96.00 272 VAL A C 1
ATOM 2147 O O . VAL A 1 272 ? -16.684 -8.599 17.329 1.00 96.00 272 VAL A O 1
ATOM 2150 N N . LEU A 1 273 ? -18.613 -7.926 18.264 1.00 96.50 273 LEU A N 1
ATOM 2151 C CA . LEU A 1 273 ? -19.459 -8.868 17.524 1.00 96.50 273 LEU A CA 1
ATOM 2152 C C . LEU A 1 273 ? -19.360 -8.668 16.001 1.00 96.50 273 LEU A C 1
ATOM 2154 O O . LEU A 1 273 ? -19.268 -9.655 15.266 1.00 96.50 273 LEU A O 1
ATOM 2158 N N . CYS A 1 274 ? -19.299 -7.420 15.526 1.00 93.81 274 CYS A N 1
ATOM 2159 C CA . CYS A 1 274 ? -19.094 -7.093 14.111 1.00 93.81 274 CYS A CA 1
ATOM 2160 C C . CYS A 1 274 ? -17.691 -7.463 13.593 1.00 93.81 274 CYS A C 1
ATOM 2162 O O . CYS A 1 274 ? -17.547 -7.797 12.416 1.00 93.81 274 CYS A O 1
ATOM 2164 N N . LEU A 1 275 ? -16.659 -7.449 14.445 1.00 92.94 275 LEU A N 1
ATOM 2165 C CA . LEU A 1 275 ? -15.277 -7.778 14.066 1.00 92.94 275 LEU A CA 1
ATOM 2166 C C . LEU A 1 275 ? -14.977 -9.283 14.065 1.00 92.94 275 LEU A C 1
ATOM 2168 O O . LEU A 1 275 ? -14.118 -9.734 13.301 1.00 92.94 275 LEU A O 1
ATOM 2172 N N . ILE A 1 276 ? -15.696 -10.083 14.861 1.00 93.56 276 ILE A N 1
ATOM 2173 C CA . ILE A 1 276 ? -15.564 -11.551 14.884 1.00 93.56 276 ILE A CA 1
ATOM 2174 C C . ILE A 1 276 ? -15.593 -12.189 13.478 1.00 93.56 276 ILE A C 1
ATOM 2176 O O . ILE A 1 276 ? -14.687 -12.981 13.189 1.00 93.56 276 ILE A O 1
ATOM 2180 N N . PRO A 1 277 ? -16.568 -11.913 12.584 1.00 90.69 277 PRO A N 1
ATOM 2181 C CA . PRO A 1 277 ? -16.589 -12.522 11.252 1.00 90.69 277 PRO A CA 1
ATOM 2182 C C . PRO A 1 277 ? -15.365 -12.137 10.411 1.00 90.69 277 PRO A C 1
ATOM 2184 O O . PRO A 1 277 ? -14.823 -12.995 9.711 1.00 90.69 277 PRO A O 1
ATOM 2187 N N . THR A 1 278 ? -14.884 -10.896 10.523 1.00 87.62 278 THR A N 1
ATOM 2188 C CA . THR A 1 278 ? -13.684 -10.411 9.824 1.00 87.62 278 THR A CA 1
ATOM 2189 C C . THR A 1 278 ? -12.430 -11.138 10.309 1.00 87.62 278 THR A C 1
ATOM 2191 O O . THR A 1 278 ? -11.678 -11.683 9.500 1.00 87.62 278 THR A O 1
ATOM 2194 N N . ILE A 1 279 ? -12.244 -11.257 11.628 1.00 88.62 279 ILE A N 1
ATOM 2195 C CA . ILE A 1 279 ? -11.104 -11.978 12.219 1.00 88.62 279 ILE A CA 1
ATOM 2196 C C . ILE A 1 279 ? -11.151 -13.467 11.850 1.00 88.62 279 ILE A C 1
ATOM 2198 O O . ILE A 1 279 ? -10.134 -14.043 11.456 1.00 88.62 279 ILE A O 1
ATOM 2202 N N . ARG A 1 280 ? -12.332 -14.101 11.915 1.00 90.06 280 ARG A N 1
ATOM 2203 C CA . ARG A 1 280 ? -12.514 -15.507 11.510 1.00 90.06 280 ARG A CA 1
ATOM 2204 C C . ARG A 1 280 ? -12.192 -15.720 10.030 1.00 90.06 280 ARG A C 1
ATOM 2206 O O . ARG A 1 280 ? -11.552 -16.718 9.697 1.00 90.06 280 ARG A O 1
ATOM 2213 N N . ARG A 1 281 ? -12.596 -14.792 9.154 1.00 85.06 281 ARG A N 1
ATOM 2214 C CA . ARG A 1 281 ? -12.262 -14.827 7.721 1.00 85.06 281 ARG A CA 1
ATOM 2215 C C . ARG A 1 281 ? -10.753 -14.733 7.511 1.00 85.06 281 ARG A C 1
ATOM 2217 O O . ARG A 1 281 ? -10.199 -15.592 6.832 1.00 85.06 281 ARG A O 1
ATOM 2224 N N . ASN A 1 282 ? -10.089 -13.769 8.145 1.00 85.56 282 ASN A N 1
ATOM 2225 C CA . ASN A 1 282 ? -8.641 -13.583 8.017 1.00 85.56 282 ASN A CA 1
ATOM 2226 C C . ASN A 1 282 ? -7.862 -14.792 8.547 1.00 85.56 282 ASN A C 1
ATOM 2228 O O . ASN A 1 282 ? -6.935 -15.261 7.889 1.00 85.56 282 ASN A O 1
ATOM 2232 N N . LYS A 1 283 ? -8.301 -15.378 9.671 1.00 88.75 283 LYS A N 1
ATOM 2233 C CA . LYS A 1 283 ? -7.738 -16.631 10.196 1.00 88.75 283 LYS A CA 1
ATOM 2234 C C . LYS A 1 283 ? -7.900 -17.793 9.208 1.00 88.75 283 LYS A C 1
ATOM 2236 O O . LYS A 1 283 ? -6.966 -18.573 9.041 1.00 88.75 283 LYS A O 1
ATOM 2241 N N . ARG A 1 284 ? -9.057 -17.911 8.542 1.00 85.50 284 ARG A N 1
ATOM 2242 C CA . ARG A 1 284 ? -9.306 -18.959 7.533 1.00 85.50 284 ARG A CA 1
ATOM 2243 C C . ARG A 1 284 ? -8.425 -18.783 6.295 1.00 85.50 284 ARG A C 1
ATOM 2245 O O . ARG A 1 284 ? -7.848 -19.764 5.837 1.00 85.50 284 ARG A O 1
ATOM 2252 N N . VAL A 1 285 ? -8.306 -17.559 5.777 1.00 82.19 285 VAL A N 1
ATOM 2253 C CA . VAL A 1 285 ? -7.440 -17.247 4.623 1.00 82.19 285 VAL A CA 1
ATOM 2254 C C . VAL A 1 285 ? -5.980 -17.551 4.958 1.00 82.19 285 VAL A C 1
ATOM 2256 O O . VAL A 1 285 ? -5.310 -18.237 4.192 1.00 82.19 285 VAL A O 1
ATOM 2259 N N . TYR A 1 286 ? -5.519 -17.131 6.140 1.00 87.31 286 TYR A N 1
ATOM 2260 C CA . TYR A 1 286 ? -4.180 -17.446 6.638 1.00 87.31 286 TYR A CA 1
ATOM 2261 C C . TYR A 1 286 ? -3.938 -18.961 6.746 1.00 87.31 286 TYR A C 1
ATOM 2263 O O . TYR A 1 286 ? -2.905 -19.456 6.302 1.00 87.31 286 TYR A O 1
ATOM 2271 N N . GLY A 1 287 ? -4.903 -19.707 7.298 1.00 85.50 287 GLY A N 1
ATOM 2272 C CA . GLY A 1 287 ? -4.835 -21.169 7.389 1.00 85.50 287 GLY A CA 1
ATOM 2273 C C . GLY A 1 287 ? -4.747 -21.842 6.018 1.00 85.50 287 GLY A C 1
ATOM 2274 O O . GLY A 1 287 ? -3.843 -22.640 5.796 1.00 85.50 287 GLY A O 1
ATOM 2275 N N . SER A 1 288 ? -5.609 -21.436 5.080 1.00 82.00 288 SER A N 1
ATOM 2276 C CA . SER A 1 288 ? -5.637 -21.983 3.712 1.00 82.00 288 SER A CA 1
ATOM 2277 C C . SER A 1 288 ? -4.320 -21.720 2.977 1.00 82.00 288 SER A C 1
ATOM 2279 O O . SER A 1 288 ? -3.800 -22.591 2.288 1.00 82.00 288 SER A O 1
ATOM 2281 N N . TYR A 1 289 ? -3.741 -20.529 3.163 1.00 84.25 289 TYR A N 1
ATOM 2282 C CA . TYR A 1 289 ? -2.435 -20.194 2.603 1.00 84.25 289 TYR A CA 1
ATOM 2283 C C . TYR A 1 289 ? -1.327 -21.092 3.163 1.00 84.25 289 TYR A C 1
ATOM 2285 O O . TYR A 1 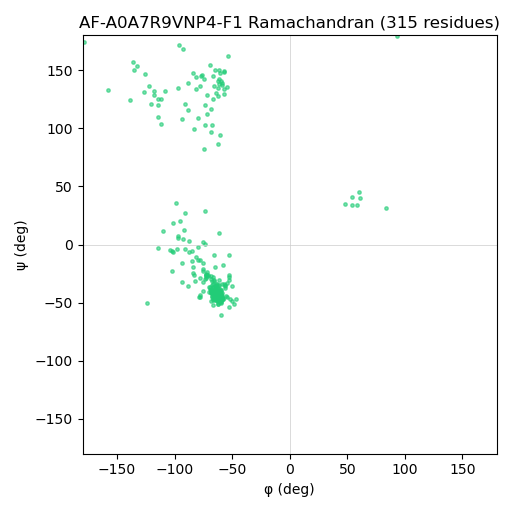289 ? -0.509 -21.608 2.408 1.00 84.25 289 TYR A O 1
ATOM 2293 N N . LYS A 1 290 ? -1.314 -21.306 4.485 1.00 87.31 290 LYS A N 1
ATOM 2294 C CA . LYS A 1 290 ? -0.319 -22.154 5.150 1.00 87.31 290 LYS A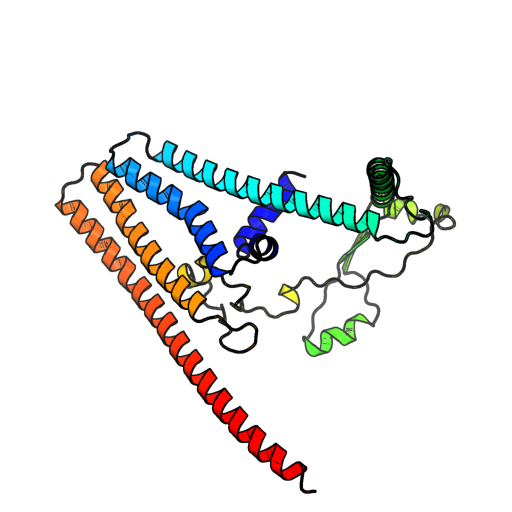 CA 1
ATOM 2295 C C . LYS A 1 290 ? -0.401 -23.612 4.684 1.00 87.31 290 LYS A C 1
ATOM 2297 O O . LYS A 1 290 ? 0.634 -24.243 4.495 1.00 87.31 290 LYS A O 1
ATOM 2302 N N . GLU A 1 291 ? -1.609 -24.135 4.488 1.00 84.69 291 GLU A N 1
ATOM 2303 C CA . GLU A 1 291 ? -1.830 -25.488 3.960 1.00 84.69 291 GLU A CA 1
ATOM 2304 C C . GLU A 1 291 ? -1.344 -25.620 2.509 1.00 84.69 291 GLU A C 1
ATOM 2306 O O . GLU A 1 291 ? -0.610 -26.556 2.194 1.00 84.69 291 GLU A O 1
ATOM 2311 N N . LEU A 1 292 ? -1.670 -24.652 1.643 1.00 79.56 292 LEU A N 1
ATOM 2312 C CA . LEU A 1 292 ? -1.210 -24.633 0.248 1.00 79.56 292 LEU A CA 1
ATOM 2313 C C . LEU A 1 292 ? 0.313 -24.490 0.132 1.00 79.56 292 LEU A C 1
ATOM 2315 O O . LEU A 1 292 ? 0.928 -25.152 -0.701 1.00 79.56 292 LEU A O 1
ATOM 2319 N N . ALA A 1 293 ? 0.924 -23.658 0.978 1.00 81.56 293 ALA A N 1
ATOM 2320 C CA . ALA A 1 293 ? 2.374 -23.509 1.035 1.00 81.56 293 ALA A CA 1
ATOM 2321 C C . ALA A 1 293 ? 3.062 -24.811 1.475 1.00 81.56 293 ALA A C 1
ATOM 2323 O O . ALA A 1 293 ? 4.085 -25.180 0.913 1.00 81.56 293 ALA A O 1
ATOM 2324 N N . LYS A 1 294 ? 2.476 -25.562 2.416 1.00 86.12 294 LYS A N 1
ATOM 2325 C CA . LYS A 1 294 ? 3.023 -26.862 2.826 1.00 86.12 294 LYS A CA 1
ATOM 2326 C C . LYS A 1 294 ? 2.923 -27.910 1.709 1.00 86.12 294 LYS A C 1
ATOM 2328 O O . LYS A 1 294 ? 3.896 -28.604 1.429 1.00 86.12 294 LYS A O 1
ATOM 2333 N N . HIS A 1 295 ? 1.771 -28.003 1.042 1.00 82.88 295 HIS A N 1
ATOM 2334 C CA . HIS A 1 295 ? 1.591 -28.932 -0.081 1.00 82.88 295 HIS A CA 1
ATOM 2335 C C . HIS A 1 295 ? 2.530 -28.627 -1.259 1.00 82.88 295 HIS A C 1
ATOM 2337 O O . HIS A 1 295 ? 3.029 -29.555 -1.895 1.00 82.88 295 HIS A O 1
ATOM 2343 N N . SER A 1 296 ? 2.808 -27.345 -1.518 1.00 81.75 296 SER A N 1
ATOM 2344 C CA . SER A 1 296 ? 3.826 -26.895 -2.480 1.00 81.75 296 SER A CA 1
ATOM 2345 C C . SER A 1 296 ? 5.189 -27.530 -2.228 1.00 81.75 296 SER A C 1
ATOM 2347 O O . SER A 1 296 ? 5.783 -28.147 -3.117 1.00 81.75 296 SER A O 1
ATOM 2349 N N . GLU A 1 297 ? 5.670 -27.404 -0.989 1.00 86.88 297 GLU A N 1
ATOM 2350 C CA . GLU A 1 297 ? 6.991 -27.869 -0.577 1.00 86.88 297 GLU A CA 1
ATOM 2351 C C . GLU A 1 297 ? 7.105 -29.394 -0.712 1.00 86.88 297 GLU A C 1
ATOM 2353 O O . GLU A 1 297 ? 8.106 -29.898 -1.226 1.00 86.88 297 GLU A O 1
ATOM 2358 N N . GLU A 1 298 ? 6.050 -30.130 -0.343 1.00 91.19 298 GLU A N 1
ATOM 2359 C CA . GLU A 1 298 ? 5.970 -31.588 -0.504 1.00 91.19 298 GLU A CA 1
ATOM 2360 C C . GLU A 1 298 ? 6.015 -32.005 -1.988 1.00 91.19 298 GLU A C 1
ATOM 2362 O O . GLU A 1 298 ? 6.777 -32.903 -2.366 1.00 91.19 298 GLU A O 1
ATOM 2367 N N . HIS A 1 299 ? 5.263 -31.326 -2.863 1.00 85.62 299 HIS A N 1
ATOM 2368 C CA . HIS A 1 299 ? 5.282 -31.598 -4.304 1.00 85.62 299 HIS A CA 1
ATOM 2369 C C . HIS A 1 299 ? 6.654 -31.327 -4.936 1.00 85.62 299 HIS A C 1
ATOM 2371 O O . HIS A 1 299 ? 7.124 -32.139 -5.742 1.00 85.62 299 HIS A O 1
ATOM 2377 N N . HIS A 1 300 ? 7.325 -30.239 -4.551 1.00 84.00 300 HIS A N 1
ATOM 2378 C CA . HIS A 1 300 ? 8.674 -29.933 -5.030 1.00 84.00 300 HIS A CA 1
ATOM 2379 C C . HIS A 1 300 ? 9.716 -30.944 -4.527 1.00 84.00 300 HIS A C 1
ATOM 2381 O O . HIS A 1 300 ? 10.558 -31.384 -5.314 1.00 84.00 300 HIS A O 1
ATOM 2387 N N . ALA A 1 301 ? 9.622 -31.399 -3.272 1.00 89.94 301 ALA A N 1
ATOM 2388 C CA . ALA A 1 301 ? 10.491 -32.453 -2.740 1.00 89.94 301 ALA A CA 1
ATOM 2389 C C . ALA A 1 301 ? 10.316 -33.790 -3.496 1.00 89.94 301 ALA A C 1
ATOM 2391 O O . ALA A 1 301 ? 11.290 -34.484 -3.819 1.00 89.94 301 ALA A O 1
ATOM 2392 N N . HIS A 1 302 ? 9.077 -34.140 -3.858 1.00 90.38 302 HIS A N 1
ATOM 2393 C CA . HIS A 1 302 ? 8.794 -35.325 -4.672 1.00 90.38 302 HIS A CA 1
ATOM 2394 C C . HIS A 1 302 ? 9.273 -35.195 -6.127 1.00 90.38 302 HIS A C 1
ATOM 2396 O O . HIS A 1 302 ? 9.759 -36.173 -6.698 1.00 90.38 302 HIS A O 1
ATOM 2402 N N . GLN A 1 303 ? 9.182 -34.011 -6.738 1.00 87.12 303 GLN A N 1
ATOM 2403 C CA . GLN A 1 303 ? 9.720 -33.781 -8.086 1.00 87.12 303 GLN A CA 1
ATOM 2404 C C . GLN A 1 303 ? 11.255 -33.821 -8.107 1.00 87.12 303 GLN A C 1
ATOM 2406 O O . GLN A 1 303 ? 11.829 -34.466 -8.986 1.00 87.12 303 GLN A O 1
ATOM 2411 N N . ALA A 1 304 ? 11.918 -33.226 -7.110 1.00 87.38 304 ALA A N 1
ATOM 2412 C CA . ALA A 1 304 ? 13.376 -33.251 -6.985 1.00 87.38 304 ALA A CA 1
ATOM 2413 C C . ALA A 1 304 ? 13.920 -34.683 -6.818 1.00 87.38 304 ALA A C 1
ATOM 2415 O O . ALA A 1 304 ? 14.873 -35.078 -7.492 1.00 87.38 304 ALA A O 1
ATOM 2416 N N . SER A 1 305 ? 13.264 -35.501 -5.986 1.00 90.25 305 SER A N 1
ATOM 2417 C CA . SER A 1 305 ? 13.648 -36.911 -5.801 1.00 90.25 305 SER A CA 1
ATOM 2418 C C . SER A 1 305 ? 13.397 -37.790 -7.036 1.00 90.25 305 SER A C 1
ATOM 2420 O O . SER A 1 305 ? 14.110 -38.776 -7.233 1.00 90.25 305 SER A O 1
ATOM 2422 N N . ARG A 1 306 ? 12.428 -37.444 -7.899 1.00 85.44 306 ARG A N 1
ATOM 2423 C CA . ARG A 1 306 ? 12.193 -38.143 -9.178 1.00 85.44 306 ARG A CA 1
ATOM 2424 C C . ARG A 1 306 ? 13.192 -37.744 -10.265 1.00 85.44 306 ARG A C 1
ATOM 2426 O O . ARG A 1 306 ? 13.718 -38.635 -10.926 1.00 85.44 306 ARG A O 1
ATOM 2433 N N . GLY A 1 307 ? 13.497 -36.452 -10.408 1.00 80.44 307 GLY A N 1
ATOM 2434 C CA . GLY A 1 307 ? 14.462 -35.961 -11.403 1.00 80.44 307 GLY A CA 1
ATOM 2435 C C . GLY A 1 307 ? 15.879 -36.515 -11.202 1.00 80.44 307 GLY A C 1
ATOM 2436 O O . GLY A 1 307 ? 16.564 -36.836 -12.173 1.00 80.44 307 GLY A O 1
ATOM 2437 N N . SER A 1 308 ? 16.291 -36.724 -9.945 1.00 77.44 308 SER A N 1
ATOM 2438 C CA . SER A 1 308 ? 17.585 -37.339 -9.612 1.00 77.44 308 SER A CA 1
ATOM 2439 C C . SER A 1 308 ? 17.703 -38.796 -10.087 1.00 77.44 308 SER A C 1
ATOM 2441 O O . SER A 1 308 ? 18.776 -39.208 -10.523 1.00 77.44 308 SER A O 1
ATOM 2443 N N . LYS A 1 309 ? 16.609 -39.572 -10.077 1.00 76.56 309 LYS A N 1
ATOM 2444 C CA . LYS A 1 309 ? 16.635 -40.980 -10.514 1.00 76.56 309 LYS A CA 1
ATOM 2445 C C . LYS A 1 309 ? 16.715 -41.132 -12.032 1.00 76.56 309 LYS A C 1
ATOM 2447 O O . LYS A 1 309 ? 17.340 -42.070 -12.509 1.00 76.56 309 LYS A O 1
ATOM 2452 N N . THR A 1 310 ? 16.121 -40.215 -12.793 1.00 68.94 310 THR A N 1
ATOM 2453 C CA . THR A 1 310 ? 16.148 -40.259 -14.265 1.00 68.94 310 THR A CA 1
ATOM 2454 C C . THR A 1 310 ? 17.468 -39.767 -14.860 1.00 68.94 310 THR A C 1
ATOM 2456 O O . THR A 1 310 ? 17.871 -40.262 -15.906 1.00 68.94 310 THR A O 1
ATOM 2459 N N . GLY A 1 311 ? 18.182 -38.856 -14.187 1.00 60.22 311 GLY A N 1
ATOM 2460 C CA . GLY A 1 311 ? 19.507 -38.398 -14.630 1.00 60.22 311 GLY A CA 1
ATOM 2461 C C . GLY A 1 311 ? 20.616 -39.447 -14.480 1.00 60.22 311 GLY A C 1
ATOM 2462 O O . GLY A 1 311 ? 21.571 -39.434 -15.247 1.00 60.22 311 GLY A O 1
ATOM 2463 N N . SER A 1 312 ? 20.472 -40.392 -13.543 1.00 57.66 312 SER A N 1
ATOM 2464 C CA . SER A 1 312 ? 21.453 -41.468 -13.333 1.00 57.66 312 SER A CA 1
ATOM 2465 C C . SER A 1 312 ? 21.434 -42.530 -14.436 1.00 57.66 312 SER A C 1
ATOM 2467 O O . SER A 1 312 ? 22.452 -43.166 -14.664 1.00 57.66 312 SER A O 1
ATOM 2469 N N . VAL A 1 313 ? 20.303 -42.731 -15.122 1.00 59.53 313 VAL A N 1
ATOM 2470 C CA . VAL A 1 313 ? 20.164 -43.790 -16.143 1.00 59.53 313 VAL A CA 1
ATOM 2471 C C . VAL A 1 313 ? 20.690 -43.335 -17.511 1.00 59.53 313 VAL A C 1
ATOM 2473 O O . VAL A 1 313 ? 21.118 -44.158 -18.309 1.00 59.53 313 VAL A O 1
ATOM 2476 N N . ALA A 1 314 ? 20.720 -42.027 -17.781 1.00 57.75 314 ALA A N 1
ATOM 2477 C CA . ALA A 1 314 ? 21.225 -41.477 -19.042 1.00 57.75 314 ALA A CA 1
ATOM 2478 C C . ALA A 1 314 ? 22.756 -41.275 -19.079 1.00 57.75 314 ALA A C 1
ATOM 2480 O O . ALA A 1 314 ? 23.283 -40.901 -20.118 1.00 57.75 314 ALA A O 1
ATOM 2481 N N . SER A 1 315 ? 23.466 -41.500 -17.966 1.00 55.69 315 SER A N 1
ATOM 2482 C CA . SER A 1 315 ? 24.936 -41.404 -17.893 1.00 55.69 315 SER A CA 1
ATOM 2483 C C . SER A 1 315 ? 25.650 -42.762 -18.005 1.00 55.69 315 SER A C 1
ATOM 2485 O O . SER A 1 315 ? 26.878 -42.789 -17.988 1.00 55.69 315 SER A O 1
ATOM 2487 N N . GLU A 1 316 ? 24.910 -43.872 -18.079 1.00 56.09 316 GLU A N 1
ATOM 2488 C CA . GLU A 1 316 ? 25.453 -45.237 -18.222 1.00 56.09 316 GLU A CA 1
ATOM 2489 C C . GLU A 1 316 ? 25.184 -45.855 -19.610 1.00 56.09 316 GLU A C 1
ATOM 2491 O O . GLU A 1 316 ? 25.416 -47.048 -19.808 1.00 56.09 316 GLU A O 1
ATOM 2496 N N . ALA A 1 317 ? 24.727 -45.050 -20.575 1.00 53.66 317 ALA A N 1
ATOM 2497 C CA . ALA A 1 317 ? 24.622 -45.408 -21.992 1.00 53.66 317 ALA A CA 1
ATOM 2498 C C . ALA A 1 317 ? 25.536 -44.504 -22.826 1.00 53.66 317 ALA A C 1
ATOM 2500 O O . ALA A 1 317 ? 26.173 -45.033 -23.764 1.00 53.66 317 ALA A O 1
#

Radius of gyration: 28.51 Å; Cα contacts (8 Å, |Δi|>4): 206; chains: 1; bounding box: 61×70×82 Å

Solvent-accessible surface area (backbone atoms only — not comparable to full-atom values): 18392 Å² total; per-residue (Å²): 108,69,70,59,52,52,50,52,51,53,52,31,57,78,57,49,36,54,64,59,32,67,72,67,69,42,57,67,65,58,54,44,51,51,50,44,35,44,70,45,44,52,23,51,50,48,33,36,52,30,25,67,67,60,45,90,60,28,66,58,55,21,52,51,45,34,51,50,39,48,50,52,52,50,51,51,52,48,51,53,51,53,50,49,55,51,51,50,50,52,50,47,66,72,68,57,86,42,94,87,56,73,84,83,68,96,48,98,55,47,66,62,52,50,51,54,50,51,52,50,51,51,50,52,60,70,71,47,69,49,77,49,75,40,71,81,87,87,81,55,80,90,58,49,71,71,63,68,78,71,76,79,77,66,73,42,74,52,62,39,72,65,33,56,60,54,67,35,83,90,44,56,88,79,58,83,84,75,80,80,85,78,88,78,82,66,70,67,80,79,58,78,67,50,55,58,34,24,52,79,60,47,43,54,56,64,68,58,65,55,42,84,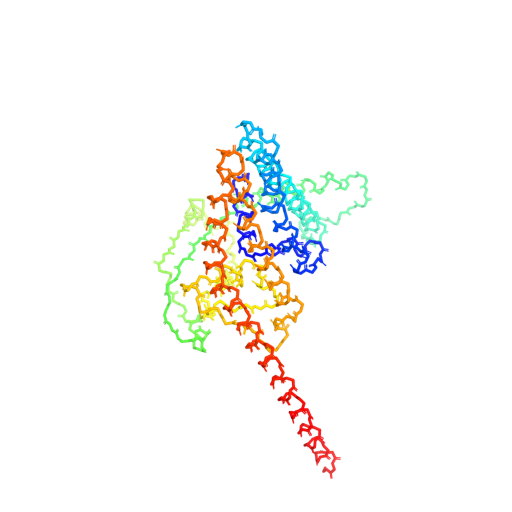88,55,71,61,54,44,68,33,71,66,68,98,50,21,50,48,71,65,54,56,53,46,26,52,50,49,42,52,52,51,51,50,50,65,52,48,46,57,50,23,49,39,58,52,70,66,56,54,71,67,57,51,52,51,53,49,51,54,53,51,62,67,42,48,62,56,53,53,49,53,52,49,53,54,49,53,49,54,53,53,46,50,54,48,54,54,52,51,53,55,49,55,62,50,54,58,61,59,58,60,62,70,74,78,114

Sequence (317 aa):
SGMAMVGSFVADTWHGHIFLRTFGNWSPIITEWISFLVYIGIPLLTMVITLFAKIPNWWELSLLTWFATILIFFGFFAACVLFYDVSACLYLIENVDDPYFGPVESSNSRILALMRRAVLLRQVDHFAGRMTASYTLAGKLDTIEDDFTQGRKAASESKSLYSRATALRCCGKIFQQLDPPQRNYTLEEVLGISPFVTAQSWSLEKIFCLDRRHSRAVAVVHGPAALTERQVRSSFACAIIGALLIIIVPMALCVWMEFSAVLIVVVLVIIVLCLIPTIRRNKRVYGSYKELAKHSEEHHAHQASRGSKTGSVASEA

pLDDT: mean 77.05, std 19.35, range [33.16, 98.31]

Mean predicted aligned error: 11.59 Å